Protein AF-A0A7S1VP71-F1 (afdb_monomer_lite)

Foldseek 3Di:
DDDVVLVVVQVCLLVVLVVCVVLDCDPLLVVVLVVLVVVLVVQPQPAAAEAEAARARLVSVVSNLQVDDLSSQLRYAYEYALYLEQDDDDPSRPHVHAAHEYEPLAPSCVRYVLLVVLVVVPQCPDPPDDDPCPSNRHYDYWHADPSPNSQCRDCCHPTNVVVVVVVVVVVVVVPDDPCRVVVVVLVCLLCVVVCCCVPPVDPDPPDPVVVVVNVVCNVVVVVVVVVVVVLVVVVVVVDPVSVVVVVVVVVVSVVVVVVVVVVVVVVVVVVPPPDPPPPPPPPPPPPPPPPPPPDDDDDDDDD

Sequence (303 aa):
MSSEDDKYGYVTDLAQAGTQKLGRTTEEVNALVKHLKEAVASVGKNGRVIHIAHSQGALLTSLAARELTPLEMNQIEVLAFGGAAALRKTVQTPWRRVVNYYSVNDPLLLVVPQAAQALRQGYFVGASGDSGDDFSSEFCFLAPRIGDPIQDHNLLGATYGQALAWEGQRFQSQYQSLVYRVGRTVDLRLTGPLWLNTVTGTLIITSSVQHVIQIVLHYLLAPIVLVLRVLYTLLQEGSRLALKVCGPVILSIAVLLKAVLEDLIRSVNKQEQYQPVHLALDLGEESGKKGKAKLQTQGGGPE

Organism: NCBI:txid210454

InterPro domains:
  IPR029058 Alpha/Beta hydrolase fold [SSF53474] (28-114)

Structure (mmCIF, N/CA/C/O backbone):
data_AF-A0A7S1VP71-F1
#
_entry.id   AF-A0A7S1VP71-F1
#
loop_
_atom_site.group_PDB
_atom_site.id
_atom_site.type_symbol
_atom_site.label_atom_id
_atom_site.label_alt_id
_atom_site.label_comp_id
_atom_site.label_asym_id
_atom_site.label_entity_id
_atom_site.label_seq_id
_atom_site.pdbx_PDB_ins_code
_atom_site.Cartn_x
_atom_site.Cartn_y
_atom_site.Cartn_z
_atom_site.occupancy
_atom_site.B_iso_or_equiv
_atom_site.auth_seq_id
_atom_site.auth_comp_id
_atom_site.auth_asym_id
_atom_site.auth_atom_id
_atom_site.pdbx_PDB_model_num
ATOM 1 N N . MET A 1 1 ? 9.539 -13.539 -19.558 1.00 48.88 1 MET A N 1
ATOM 2 C CA . MET A 1 1 ? 8.830 -13.058 -20.761 1.00 48.88 1 MET A CA 1
ATOM 3 C C . MET A 1 1 ? 7.488 -12.529 -20.293 1.00 48.88 1 MET A C 1
ATOM 5 O O . MET A 1 1 ? 6.756 -13.292 -19.678 1.00 48.88 1 MET A O 1
ATOM 9 N N . SER A 1 2 ? 7.223 -11.234 -20.468 1.00 57.34 2 SER A N 1
ATOM 10 C CA . SER A 1 2 ? 5.891 -10.648 -20.269 1.00 57.34 2 SER A CA 1
ATOM 11 C C . SER A 1 2 ? 4.932 -11.192 -21.330 1.00 57.34 2 SER A C 1
ATOM 13 O O . SER A 1 2 ? 5.342 -11.373 -22.481 1.00 57.34 2 SER A O 1
ATOM 15 N N . SER A 1 3 ? 3.694 -11.508 -20.944 1.00 73.62 3 SER A N 1
ATOM 16 C CA . SER A 1 3 ? 2.665 -11.920 -21.903 1.00 73.62 3 SER A CA 1
ATOM 17 C C . SER A 1 3 ? 2.190 -10.705 -22.713 1.00 73.62 3 SER A C 1
ATOM 19 O O . SER A 1 3 ? 2.393 -9.560 -22.300 1.00 73.62 3 SER A O 1
ATOM 21 N N . GLU A 1 4 ? 1.605 -10.919 -23.893 1.00 68.25 4 GLU A N 1
ATOM 22 C CA . GLU A 1 4 ? 1.034 -9.807 -24.669 1.00 68.25 4 GLU A CA 1
ATOM 23 C C . GLU A 1 4 ? -0.129 -9.136 -23.921 1.00 68.25 4 GLU A C 1
ATOM 25 O O . GLU A 1 4 ? -0.246 -7.912 -23.959 1.00 68.25 4 GLU A O 1
ATOM 30 N N . ASP A 1 5 ? -0.898 -9.903 -23.147 1.00 67.19 5 ASP A N 1
ATOM 31 C CA . ASP A 1 5 ? -2.017 -9.405 -22.339 1.00 67.19 5 ASP A CA 1
ATOM 32 C C . ASP A 1 5 ? -1.566 -8.391 -21.272 1.00 67.19 5 ASP A C 1
ATOM 34 O O . ASP A 1 5 ? -2.206 -7.350 -21.096 1.00 67.19 5 ASP A O 1
ATOM 38 N N . ASP A 1 6 ? -0.413 -8.624 -20.630 1.00 64.12 6 ASP A N 1
ATOM 39 C CA . ASP A 1 6 ? 0.161 -7.696 -19.640 1.00 64.12 6 ASP A CA 1
ATOM 40 C C . ASP A 1 6 ? 0.496 -6.333 -20.267 1.00 64.12 6 ASP A C 1
ATOM 42 O O . ASP A 1 6 ? 0.335 -5.279 -19.646 1.00 64.12 6 ASP A O 1
ATOM 46 N N . LYS A 1 7 ? 0.949 -6.340 -21.527 1.00 67.94 7 LYS A N 1
ATOM 47 C CA . LYS A 1 7 ? 1.282 -5.118 -22.271 1.00 67.94 7 LYS A CA 1
ATOM 48 C C . LYS A 1 7 ? 0.029 -4.341 -22.653 1.00 67.94 7 LYS A C 1
ATOM 50 O O . LYS A 1 7 ? 0.036 -3.114 -22.570 1.00 67.94 7 LYS A O 1
ATOM 55 N N . TYR A 1 8 ? -1.038 -5.033 -23.051 1.00 69.25 8 TYR A N 1
ATOM 56 C CA . TYR A 1 8 ? -2.305 -4.388 -23.390 1.00 69.25 8 TYR A CA 1
ATOM 57 C C . TYR A 1 8 ? -2.958 -3.748 -22.166 1.00 69.25 8 TYR A C 1
ATOM 59 O O . TYR A 1 8 ? -3.319 -2.573 -22.240 1.00 69.25 8 TYR A O 1
ATOM 67 N N . GLY A 1 9 ? -3.035 -4.448 -21.029 1.00 66.69 9 GLY A N 1
ATOM 68 C CA . GLY A 1 9 ? -3.549 -3.868 -19.780 1.00 66.69 9 GLY A CA 1
ATOM 69 C C . GLY A 1 9 ? -2.798 -2.591 -19.396 1.00 66.69 9 GLY A C 1
ATOM 70 O O . GLY A 1 9 ? -3.402 -1.542 -19.191 1.00 66.69 9 GLY A O 1
ATOM 71 N N . TYR A 1 10 ? -1.468 -2.639 -19.461 1.00 65.12 10 TYR A N 1
ATOM 72 C CA . TYR A 1 10 ? -0.600 -1.502 -19.166 1.00 65.12 10 TYR A CA 1
ATOM 73 C C . TYR A 1 10 ? -0.836 -0.273 -20.064 1.00 65.12 10 TYR A C 1
ATOM 75 O O . TYR A 1 10 ? -0.942 0.851 -19.573 1.00 65.12 10 TYR A O 1
ATOM 83 N N . VAL A 1 11 ? -0.925 -0.456 -21.386 1.00 69.12 11 VAL A N 1
ATOM 84 C CA . VAL A 1 11 ? -1.163 0.659 -22.325 1.00 69.12 11 VAL A CA 1
ATOM 85 C C . VAL A 1 11 ? -2.548 1.270 -22.110 1.00 69.12 11 VAL A C 1
ATOM 87 O O . VAL A 1 11 ? -2.713 2.489 -22.213 1.00 69.12 11 VAL A O 1
ATOM 90 N N . THR A 1 12 ? -3.529 0.432 -21.777 1.00 69.44 12 THR A N 1
ATOM 91 C CA . THR A 1 12 ? -4.895 0.872 -21.487 1.00 69.44 12 THR A CA 1
ATOM 92 C C . THR A 1 12 ? -4.926 1.713 -20.211 1.00 69.44 12 THR A C 1
ATOM 94 O O . THR A 1 12 ? -5.466 2.818 -20.239 1.00 69.44 12 THR A O 1
ATOM 97 N N . ASP A 1 13 ? -4.238 1.279 -19.151 1.00 62.41 13 ASP A N 1
ATOM 98 C CA . ASP A 1 13 ? -4.085 2.030 -17.897 1.00 62.41 13 ASP A CA 1
ATOM 99 C C . ASP A 1 13 ? -3.432 3.400 -18.123 1.00 62.41 13 ASP A C 1
ATOM 101 O O . ASP A 1 13 ? -3.876 4.412 -17.581 1.00 62.41 13 ASP A O 1
ATOM 105 N N . LEU A 1 14 ? -2.402 3.458 -18.967 1.00 66.88 14 LEU A N 1
ATOM 106 C CA . LEU A 1 14 ? -1.686 4.684 -19.328 1.00 66.88 14 LEU A CA 1
ATOM 107 C C . LEU A 1 14 ? -2.584 5.686 -20.069 1.00 66.88 14 LEU A C 1
ATOM 109 O O . LEU A 1 14 ? -2.631 6.873 -19.728 1.00 66.88 14 LEU A O 1
ATOM 113 N N . ALA A 1 15 ? -3.317 5.208 -21.077 1.00 67.19 15 ALA A N 1
ATOM 114 C CA . ALA A 1 15 ? -4.244 6.020 -21.862 1.00 67.19 15 ALA A CA 1
ATOM 115 C C . ALA A 1 15 ? -5.448 6.478 -21.019 1.00 67.19 15 ALA A C 1
ATOM 117 O O . ALA A 1 15 ? -5.897 7.630 -21.111 1.00 67.19 15 ALA A O 1
ATOM 118 N N . GLN A 1 16 ? -5.949 5.601 -20.150 1.00 65.19 16 GLN A N 1
ATOM 119 C CA . GLN A 1 16 ? -7.065 5.886 -19.260 1.00 65.19 16 GLN A CA 1
ATOM 120 C C . GLN A 1 16 ? -6.664 6.848 -18.137 1.00 65.19 16 GLN A C 1
ATOM 122 O O . GLN A 1 16 ? -7.414 7.773 -17.829 1.00 65.19 16 GLN A O 1
ATOM 127 N N . ALA A 1 17 ? -5.451 6.730 -17.594 1.00 62.41 17 ALA A N 1
ATOM 128 C CA . ALA A 1 17 ? -4.913 7.687 -16.632 1.00 62.41 17 ALA A CA 1
ATOM 129 C C . ALA A 1 17 ? -4.780 9.097 -17.231 1.00 62.41 17 ALA A C 1
ATOM 131 O O . ALA A 1 17 ? -5.091 10.090 -16.568 1.00 62.41 17 ALA A O 1
ATOM 132 N N . GLY A 1 18 ? -4.385 9.194 -18.505 1.00 63.69 18 GLY A N 1
ATOM 133 C CA . GLY A 1 18 ? -4.340 10.458 -19.241 1.00 63.69 18 GLY A CA 1
ATOM 134 C C . GLY A 1 18 ? -5.718 11.106 -19.419 1.00 63.69 18 GLY A C 1
ATOM 135 O O . GLY A 1 18 ? -5.867 12.310 -19.211 1.00 63.69 18 GLY A O 1
ATOM 136 N N . THR A 1 19 ? -6.740 10.314 -19.754 1.00 62.22 19 THR A N 1
ATOM 137 C CA . THR A 1 19 ? -8.110 10.802 -20.010 1.00 62.22 19 THR A CA 1
ATOM 138 C C . THR A 1 19 ? -8.908 11.079 -18.732 1.00 62.22 19 THR A C 1
ATOM 140 O O . THR A 1 19 ? -9.615 12.086 -18.659 1.00 62.22 19 THR A O 1
ATOM 143 N N . GLN A 1 20 ? -8.756 10.268 -17.681 1.00 62.22 20 GLN A N 1
ATOM 144 C CA . GLN A 1 20 ? -9.413 10.473 -16.380 1.00 62.22 20 GLN A CA 1
ATOM 145 C C . GLN A 1 20 ? -8.846 11.668 -15.598 1.00 62.22 20 GLN A C 1
ATOM 147 O O . GLN A 1 20 ? -9.516 12.212 -14.716 1.00 62.22 20 GLN A O 1
ATOM 152 N N . LYS A 1 21 ? -7.667 12.176 -15.976 1.00 61.94 21 LYS A N 1
ATOM 153 C CA . LYS A 1 21 ? -7.115 13.431 -15.442 1.00 61.94 21 LYS A CA 1
ATOM 154 C C . LYS A 1 21 ? -8.004 14.656 -15.720 1.00 61.94 21 LYS A C 1
ATOM 156 O O . LYS A 1 21 ? -7.839 15.681 -15.063 1.00 61.94 21 LYS A O 1
ATOM 161 N N . LEU A 1 22 ? -8.993 14.540 -16.615 1.00 65.56 22 LEU A N 1
ATOM 162 C CA . LEU A 1 22 ? -10.033 15.551 -16.854 1.00 65.56 22 LEU A CA 1
ATOM 163 C C . LEU A 1 22 ? -11.033 15.707 -15.691 1.00 65.56 22 LEU A C 1
ATOM 165 O O . LEU A 1 22 ? -11.947 16.524 -15.775 1.00 65.56 22 LEU A O 1
ATOM 169 N N . GLY A 1 23 ? -10.865 14.961 -14.594 1.00 63.94 23 GLY A N 1
ATOM 170 C CA . GLY A 1 23 ? -11.544 15.230 -13.326 1.00 63.94 23 GLY A CA 1
ATOM 171 C C . GLY A 1 23 ? -13.034 14.894 -13.313 1.00 63.94 23 GLY A C 1
ATOM 172 O O . GLY A 1 23 ? -13.731 15.327 -12.398 1.00 63.94 23 GLY A O 1
ATOM 173 N N . ARG A 1 24 ? -13.524 14.134 -14.299 1.00 76.38 24 ARG A N 1
ATOM 174 C CA . ARG A 1 24 ? -14.880 13.582 -14.273 1.00 76.38 24 ARG A CA 1
ATOM 175 C C . ARG A 1 24 ? -14.931 12.395 -13.321 1.00 76.38 24 ARG A C 1
ATOM 177 O O . ARG A 1 24 ? -14.196 11.428 -13.495 1.00 76.38 24 ARG A O 1
ATOM 184 N N . THR A 1 25 ? -15.822 12.476 -12.343 1.00 78.50 25 THR A N 1
ATOM 185 C CA . THR A 1 25 ? -16.169 11.355 -11.471 1.00 78.50 25 THR A CA 1
ATOM 186 C C . THR A 1 25 ? -16.833 10.268 -12.312 1.00 78.50 25 THR A C 1
ATOM 188 O O . THR A 1 25 ? -17.878 10.506 -12.917 1.00 78.50 25 THR A O 1
ATOM 191 N N . THR A 1 26 ? -16.200 9.100 -12.396 1.00 88.38 26 THR A N 1
ATOM 192 C CA . THR A 1 26 ? -16.737 7.931 -13.100 1.00 88.38 26 THR A CA 1
ATOM 193 C C . THR A 1 26 ? -17.511 7.027 -12.136 1.00 88.38 26 THR A C 1
ATOM 195 O O . THR A 1 26 ? -17.476 7.224 -10.917 1.00 88.38 26 THR A O 1
ATOM 198 N N . GLU A 1 27 ? -18.222 6.028 -12.660 1.00 91.88 27 GLU A N 1
ATOM 199 C CA . GLU A 1 27 ? -18.939 5.053 -11.828 1.00 91.88 27 GLU A CA 1
ATOM 200 C C . GLU A 1 27 ? -17.989 4.267 -10.913 1.00 91.88 27 GLU A C 1
ATOM 202 O O . GLU A 1 27 ? -18.329 4.006 -9.760 1.00 91.88 27 GLU A O 1
ATOM 207 N N . GLU A 1 28 ? -16.766 3.982 -11.366 1.00 92.38 28 GLU A N 1
ATOM 208 C CA . GLU A 1 28 ? -15.730 3.311 -10.575 1.00 92.38 28 GLU A CA 1
ATOM 209 C C . GLU A 1 28 ? -15.272 4.171 -9.393 1.00 92.38 28 GLU A C 1
ATOM 211 O O . GLU A 1 28 ? -15.079 3.654 -8.292 1.00 92.38 28 GLU A O 1
ATOM 216 N N . VAL A 1 29 ? -15.149 5.493 -9.584 1.00 93.81 29 VAL A N 1
ATOM 217 C CA . VAL A 1 29 ? -14.840 6.421 -8.484 1.00 93.81 29 VAL A CA 1
ATOM 218 C C . VAL A 1 29 ? -15.981 6.424 -7.469 1.00 93.81 29 VAL A C 1
ATOM 220 O O . VAL A 1 29 ? -15.727 6.305 -6.273 1.00 93.81 29 VAL A O 1
ATOM 223 N N . ASN A 1 30 ? -17.237 6.489 -7.921 1.00 95.56 30 ASN A N 1
ATOM 224 C CA . ASN A 1 30 ? -18.400 6.452 -7.028 1.00 95.56 30 ASN A CA 1
ATOM 225 C C . ASN A 1 30 ? -18.488 5.133 -6.246 1.00 95.56 30 ASN A C 1
ATOM 227 O O . ASN A 1 30 ? -18.757 5.142 -5.042 1.00 95.56 30 ASN A O 1
ATOM 231 N N . ALA A 1 31 ? -18.225 4.005 -6.907 1.00 97.00 31 ALA A N 1
ATOM 232 C CA . ALA A 1 31 ? -18.172 2.694 -6.272 1.00 97.00 31 ALA A CA 1
ATOM 233 C C . ALA A 1 31 ? -17.060 2.627 -5.214 1.00 97.00 31 ALA A C 1
ATOM 235 O O . ALA A 1 31 ? -17.306 2.162 -4.100 1.00 97.00 31 ALA A O 1
ATOM 236 N N . LEU A 1 32 ? -15.869 3.156 -5.518 1.00 97.44 32 LEU A N 1
ATOM 237 C CA . LEU A 1 32 ? -14.756 3.223 -4.571 1.00 97.44 32 LEU A CA 1
ATOM 238 C C . LEU A 1 32 ? -15.077 4.121 -3.369 1.00 97.44 32 LEU A C 1
ATOM 240 O O . LEU A 1 32 ? -14.821 3.727 -2.233 1.00 97.44 32 LEU A O 1
ATOM 244 N N . VAL A 1 33 ? -15.672 5.297 -3.588 1.00 98.06 33 VAL A N 1
ATOM 245 C CA . VAL A 1 33 ? -16.102 6.199 -2.505 1.00 98.06 33 VAL A CA 1
ATOM 246 C C . VAL A 1 33 ? -17.088 5.487 -1.587 1.00 98.06 33 VAL A C 1
ATOM 248 O O . VAL A 1 33 ? -16.905 5.495 -0.370 1.00 98.06 33 VAL A O 1
ATOM 251 N N . LYS A 1 34 ? -18.108 4.834 -2.154 1.00 98.38 34 LYS A N 1
ATOM 252 C CA . LYS A 1 34 ? -19.084 4.058 -1.383 1.00 98.38 34 LYS A CA 1
ATOM 253 C C . LYS A 1 34 ? -18.395 2.964 -0.564 1.00 98.38 34 LYS A C 1
ATOM 255 O O . LYS A 1 34 ? -18.620 2.885 0.641 1.00 98.38 34 LYS A O 1
ATOM 260 N N . HIS A 1 35 ? -17.517 2.186 -1.193 1.00 98.25 35 HIS A N 1
ATOM 261 C CA . HIS A 1 35 ? -16.783 1.109 -0.534 1.00 98.25 35 HIS A CA 1
ATOM 262 C C . HIS A 1 35 ? -15.914 1.612 0.631 1.00 98.25 35 HIS A C 1
ATOM 264 O O . HIS A 1 35 ? -15.952 1.043 1.720 1.00 98.25 35 HIS A O 1
ATOM 270 N N . LEU A 1 36 ? -15.173 2.709 0.442 1.00 98.44 36 LEU A N 1
ATOM 271 C CA . LEU A 1 36 ? -14.334 3.293 1.493 1.00 98.44 36 LEU A CA 1
ATOM 272 C C . LEU A 1 36 ? -15.168 3.830 2.662 1.00 98.44 36 LEU A C 1
ATOM 274 O O . LEU A 1 36 ? -14.793 3.622 3.815 1.00 98.44 36 LEU A O 1
ATOM 278 N N . LYS A 1 37 ? -16.316 4.465 2.392 1.00 98.44 37 LYS A N 1
ATOM 279 C CA . LYS A 1 37 ? -17.237 4.936 3.441 1.00 98.44 37 LYS A CA 1
ATOM 280 C C . LYS A 1 37 ? -17.821 3.780 4.250 1.00 98.44 37 LYS A C 1
ATOM 282 O O . LYS A 1 37 ? -17.833 3.838 5.478 1.00 98.44 37 LYS A O 1
ATOM 287 N N . GLU A 1 38 ? -18.249 2.710 3.582 1.00 98.44 38 GLU A N 1
ATOM 288 C CA . GLU A 1 38 ? -18.726 1.488 4.240 1.00 98.44 38 GLU A CA 1
ATOM 289 C C . GLU A 1 38 ? -17.620 0.837 5.087 1.00 98.44 38 GLU A C 1
ATOM 291 O O . GLU A 1 38 ? -17.858 0.473 6.241 1.00 98.44 38 GLU A O 1
ATOM 296 N N . ALA A 1 39 ? -16.389 0.763 4.570 1.00 98.31 39 ALA A N 1
ATOM 297 C CA . ALA A 1 39 ? -15.240 0.242 5.306 1.00 98.31 39 ALA A CA 1
ATOM 298 C C . ALA A 1 39 ? -14.932 1.082 6.559 1.00 98.31 39 ALA A C 1
ATOM 300 O O . ALA A 1 39 ? -14.781 0.522 7.647 1.00 98.31 39 ALA A O 1
ATOM 301 N N . VAL A 1 40 ? -14.907 2.415 6.445 1.00 98.19 40 VAL A N 1
ATOM 302 C CA . VAL A 1 40 ? -14.704 3.329 7.584 1.00 98.19 40 VAL A CA 1
ATOM 303 C C . VAL A 1 40 ? -15.813 3.168 8.625 1.00 98.19 40 VAL A C 1
ATOM 305 O O . VAL A 1 40 ? -15.526 3.072 9.820 1.00 98.19 40 VAL A O 1
ATOM 308 N N . ALA A 1 41 ? -17.071 3.063 8.192 1.00 97.94 41 ALA A N 1
ATOM 309 C CA . ALA A 1 41 ? -18.191 2.814 9.093 1.00 97.94 41 ALA A CA 1
ATOM 310 C C . ALA A 1 41 ? -18.045 1.472 9.833 1.00 97.94 41 ALA A C 1
ATOM 312 O O . ALA A 1 41 ? -18.319 1.400 11.031 1.00 97.94 41 ALA A O 1
ATOM 313 N N . SER A 1 42 ? -17.564 0.429 9.148 1.00 97.88 42 SER A N 1
ATOM 314 C CA . SER A 1 42 ? -17.434 -0.920 9.714 1.00 97.88 42 SER A CA 1
ATOM 315 C C . SER A 1 42 ? -16.386 -1.028 10.829 1.00 97.88 42 SER A C 1
ATOM 317 O O . SER A 1 42 ? -16.585 -1.762 11.795 1.00 97.88 42 SER A O 1
ATOM 319 N N . VAL A 1 43 ? -15.285 -0.273 10.736 1.00 95.19 43 VAL A N 1
ATOM 320 C CA . VAL A 1 43 ? -14.198 -0.307 11.729 1.00 95.19 43 VAL A CA 1
ATOM 321 C C . VAL A 1 43 ? -14.464 0.590 12.951 1.00 95.19 43 VAL A C 1
ATOM 323 O O . VAL A 1 43 ? -13.767 0.482 13.962 1.00 95.19 43 VAL A O 1
ATOM 326 N N . GLY A 1 44 ? -15.478 1.461 12.893 1.00 93.44 44 GLY A N 1
ATOM 327 C CA . GLY A 1 44 ? -15.860 2.375 13.974 1.00 93.44 44 GLY A CA 1
ATOM 328 C C . GLY A 1 44 ? -14.887 3.545 14.191 1.00 93.44 44 GLY A C 1
ATOM 329 O O . GLY A 1 44 ? -13.893 3.694 13.489 1.00 93.44 44 GLY A O 1
ATOM 330 N N . LYS A 1 45 ? -15.151 4.392 15.200 1.00 92.06 45 LYS A N 1
ATOM 331 C CA . LYS A 1 45 ? -14.462 5.694 15.406 1.00 92.06 45 LYS A CA 1
ATOM 332 C C . LYS A 1 45 ? -12.944 5.612 15.615 1.00 92.06 45 LYS A C 1
ATOM 334 O O . LYS A 1 45 ? -12.227 6.540 15.266 1.00 92.06 45 LYS A O 1
ATOM 339 N N . ASN A 1 46 ? -12.473 4.525 16.221 1.00 89.88 46 ASN A N 1
ATOM 340 C CA . AS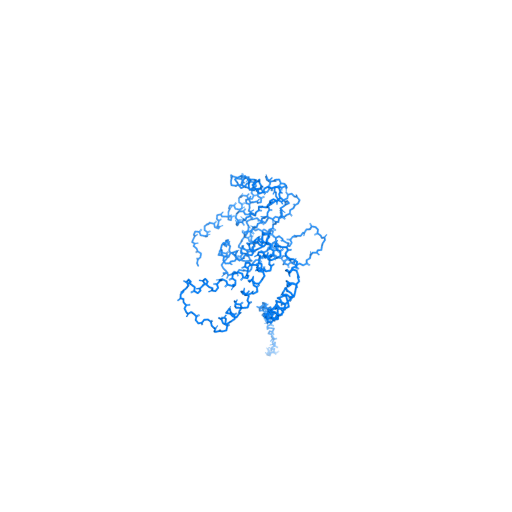N A 1 46 ? -11.050 4.309 16.514 1.00 89.88 46 ASN A CA 1
ATOM 341 C C . ASN A 1 46 ? -10.403 3.309 15.546 1.00 89.88 46 ASN A C 1
ATOM 343 O O . ASN A 1 46 ? -9.218 2.992 15.675 1.00 89.88 46 ASN A O 1
ATOM 347 N N . GLY A 1 47 ? -11.196 2.778 14.615 1.00 92.19 47 GLY A N 1
ATOM 348 C CA . GLY A 1 47 ? -10.749 1.826 13.622 1.00 92.19 47 GLY A CA 1
ATOM 349 C C . GLY A 1 47 ? -9.913 2.481 12.533 1.00 92.19 47 GLY A C 1
ATOM 350 O O . GLY A 1 47 ? -9.920 3.703 12.357 1.00 92.19 47 GLY A O 1
ATOM 351 N N . ARG A 1 48 ? -9.185 1.641 11.801 1.00 93.75 48 ARG A N 1
ATOM 352 C CA . ARG A 1 48 ? -8.367 2.050 10.660 1.00 93.75 48 ARG A CA 1
ATOM 353 C C . ARG A 1 48 ? -8.680 1.173 9.464 1.00 93.75 48 ARG A C 1
ATOM 355 O O . ARG A 1 48 ? -8.854 -0.034 9.620 1.00 93.75 48 ARG A O 1
ATOM 362 N N . VAL A 1 49 ? -8.701 1.787 8.291 1.00 96.69 49 VAL A N 1
ATOM 363 C CA . VAL A 1 49 ? -8.832 1.108 7.003 1.00 96.69 49 VAL A CA 1
ATOM 364 C C . VAL A 1 49 ? -7.484 1.182 6.301 1.00 96.69 49 VAL A C 1
ATOM 366 O O . VAL A 1 49 ? -6.901 2.260 6.207 1.00 96.69 49 VAL A O 1
ATOM 369 N N . ILE A 1 50 ? -6.981 0.048 5.816 1.00 96.25 50 ILE A N 1
ATOM 370 C CA . ILE A 1 50 ? -5.825 0.029 4.917 1.00 96.25 50 ILE A CA 1
ATOM 371 C C . ILE A 1 50 ? -6.343 -0.114 3.501 1.00 96.25 50 ILE A C 1
ATOM 373 O O . ILE A 1 50 ? -6.930 -1.136 3.152 1.00 96.25 50 ILE A O 1
ATOM 377 N N . HIS A 1 51 ? -6.103 0.913 2.699 1.00 97.75 51 HIS A N 1
ATOM 378 C CA . HIS A 1 51 ? -6.443 0.934 1.290 1.00 97.75 51 HIS A CA 1
ATOM 379 C C . HIS A 1 51 ? -5.181 0.714 0.461 1.00 97.75 51 HIS A C 1
ATOM 381 O O . HIS A 1 51 ? -4.258 1.531 0.488 1.00 97.75 51 HIS A O 1
ATOM 387 N N . ILE A 1 52 ? -5.126 -0.408 -0.250 1.00 97.75 52 ILE A N 1
ATOM 388 C CA . ILE A 1 52 ? -4.020 -0.735 -1.149 1.00 97.75 52 ILE A CA 1
ATOM 389 C C . ILE A 1 52 ? -4.460 -0.378 -2.561 1.00 97.75 52 ILE A C 1
ATOM 391 O O . ILE A 1 52 ? -5.461 -0.889 -3.058 1.00 97.75 52 ILE A O 1
ATOM 395 N N . ALA A 1 53 ? -3.698 0.497 -3.203 1.00 97.69 53 ALA A N 1
ATOM 396 C CA . ALA A 1 53 ? -3.951 0.959 -4.554 1.00 97.69 53 ALA A CA 1
ATOM 397 C C . ALA A 1 53 ? -2.757 0.610 -5.446 1.00 97.69 53 ALA A C 1
ATOM 399 O O . ALA A 1 53 ? -1.608 0.762 -5.041 1.00 97.69 53 ALA A O 1
ATOM 400 N N . HIS A 1 54 ? -3.013 0.164 -6.671 1.00 96.94 54 HIS A N 1
ATOM 401 C CA . HIS A 1 54 ? -1.973 -0.168 -7.647 1.00 96.94 54 HIS A CA 1
ATOM 402 C C . HIS A 1 54 ? -2.325 0.413 -9.013 1.00 96.94 54 HIS A C 1
ATOM 404 O O . HIS A 1 54 ? -3.512 0.482 -9.339 1.00 96.94 54 HIS A O 1
ATOM 410 N N . SER A 1 55 ? -1.325 0.865 -9.777 1.00 94.50 55 SER A N 1
ATOM 411 C CA . SER A 1 55 ? -1.522 1.451 -11.112 1.00 94.50 55 SER A CA 1
ATOM 412 C C . SER A 1 55 ? -2.625 2.529 -11.094 1.00 94.50 55 SER A C 1
ATOM 414 O O . SER A 1 55 ? -2.591 3.474 -10.288 1.00 94.50 55 SER A O 1
ATOM 416 N N . GLN A 1 56 ? -3.653 2.373 -11.929 1.00 92.81 56 GLN A N 1
ATOM 417 C CA . GLN A 1 56 ? -4.829 3.235 -12.028 1.00 92.81 56 GLN A CA 1
ATOM 418 C C . GLN A 1 56 ? -5.601 3.380 -10.706 1.00 92.81 56 GLN A C 1
ATOM 420 O O . GLN A 1 56 ? -6.189 4.433 -10.447 1.00 92.81 56 GLN A O 1
ATOM 425 N N . GLY A 1 57 ? -5.563 2.383 -9.820 1.00 95.12 57 GLY A N 1
ATOM 426 C CA . GLY A 1 57 ? -6.220 2.444 -8.515 1.00 95.12 57 GLY A CA 1
ATOM 427 C C . GLY A 1 57 ? -5.781 3.655 -7.686 1.00 95.12 57 GLY A C 1
ATOM 428 O O . GLY A 1 57 ? -6.593 4.234 -6.963 1.00 95.12 57 GLY A O 1
ATOM 429 N N . ALA A 1 58 ? -4.530 4.111 -7.829 1.00 95.94 58 ALA A N 1
ATOM 430 C CA . ALA A 1 58 ? -4.048 5.318 -7.152 1.00 95.94 58 ALA A CA 1
ATOM 431 C C . ALA A 1 58 ? -4.706 6.596 -7.703 1.00 95.94 58 ALA A C 1
ATOM 433 O O . ALA A 1 58 ? -5.060 7.493 -6.936 1.00 95.94 58 ALA A O 1
ATOM 434 N N . LEU A 1 59 ? -4.946 6.659 -9.018 1.00 93.50 59 LEU A N 1
ATOM 435 C CA . LEU A 1 59 ? -5.678 7.760 -9.643 1.00 93.50 59 LEU A CA 1
ATOM 436 C C . LEU A 1 59 ? -7.137 7.783 -9.179 1.00 93.50 59 LEU A C 1
ATOM 438 O O . LEU A 1 59 ? -7.605 8.829 -8.728 1.00 93.50 59 LEU A O 1
ATOM 442 N N . LEU A 1 60 ? -7.827 6.639 -9.205 1.00 95.06 60 LEU A N 1
ATOM 443 C CA . LEU A 1 60 ? -9.202 6.533 -8.698 1.00 95.06 60 LEU A CA 1
ATOM 444 C C . LEU A 1 60 ? -9.290 6.962 -7.231 1.00 95.06 60 LEU A C 1
ATOM 446 O O . LEU A 1 60 ? -10.200 7.695 -6.855 1.00 95.06 60 LEU A O 1
ATOM 450 N N . THR A 1 61 ? -8.298 6.585 -6.421 1.00 97.12 61 THR A N 1
ATOM 451 C CA . THR A 1 61 ? -8.203 7.000 -5.015 1.00 97.12 61 THR A CA 1
ATOM 452 C C . THR A 1 61 ? -8.039 8.514 -4.879 1.00 97.12 61 THR A C 1
ATOM 454 O O . THR A 1 61 ? -8.693 9.134 -4.043 1.00 97.12 61 THR A O 1
ATOM 457 N N . SER A 1 62 ? -7.212 9.138 -5.724 1.00 95.31 62 SER A N 1
ATOM 458 C CA . SER A 1 62 ? -7.020 10.596 -5.715 1.00 95.31 62 SER A CA 1
ATOM 459 C C . SER A 1 62 ? -8.293 11.366 -6.090 1.00 95.31 62 SER A C 1
ATOM 461 O O . SER A 1 62 ? -8.539 12.451 -5.564 1.00 95.31 62 SER A O 1
ATOM 463 N N . LEU A 1 63 ? -9.126 10.796 -6.969 1.00 94.81 63 LEU A N 1
ATOM 464 C CA . LEU A 1 63 ? -10.426 11.356 -7.339 1.00 94.81 63 LEU A CA 1
ATOM 465 C C . LEU A 1 63 ? -11.455 11.129 -6.225 1.00 94.81 63 LEU A C 1
ATOM 467 O O . LEU A 1 63 ? -12.150 12.068 -5.845 1.00 94.81 63 LEU A O 1
ATOM 471 N N . ALA A 1 64 ? -11.490 9.925 -5.648 1.00 96.44 64 ALA A N 1
ATOM 472 C CA . ALA A 1 64 ? -12.360 9.572 -4.528 1.00 96.44 64 ALA A CA 1
ATOM 473 C C . ALA A 1 64 ? -12.117 10.458 -3.295 1.00 96.44 64 ALA A C 1
ATOM 475 O O . ALA A 1 64 ? -13.061 10.790 -2.583 1.00 96.44 64 ALA A O 1
ATOM 476 N N . ALA A 1 65 ? -10.876 10.906 -3.078 1.00 96.75 65 ALA A N 1
ATOM 477 C CA . ALA A 1 65 ? -10.505 11.8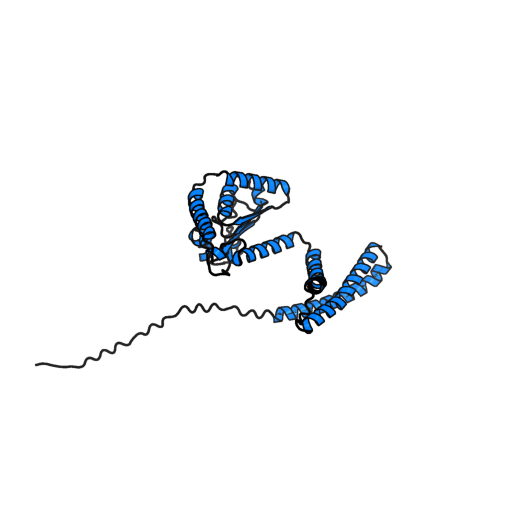25 -2.001 1.00 96.75 65 ALA A CA 1
ATOM 478 C C . ALA A 1 65 ? -11.355 13.109 -1.960 1.00 96.75 65 ALA A C 1
ATOM 480 O O . ALA A 1 65 ? -11.551 13.674 -0.890 1.00 96.75 65 ALA A O 1
ATOM 481 N N . ARG A 1 66 ? -11.871 13.566 -3.111 1.00 95.38 66 ARG A N 1
ATOM 482 C CA . ARG A 1 66 ? -12.708 14.776 -3.218 1.00 95.38 66 ARG A CA 1
ATOM 483 C C . ARG A 1 66 ? -14.101 14.600 -2.613 1.00 95.38 66 ARG A C 1
ATOM 485 O O . ARG A 1 66 ? -14.718 15.584 -2.229 1.00 95.38 66 ARG A O 1
ATOM 492 N N . GLU A 1 67 ? -14.567 13.357 -2.525 1.00 96.56 67 GLU A N 1
ATOM 493 C CA . GLU A 1 67 ? -15.907 12.982 -2.055 1.00 96.56 67 GLU A CA 1
ATOM 494 C C . GLU A 1 67 ? -15.889 12.362 -0.644 1.00 96.56 67 GLU A C 1
ATOM 496 O O . GLU A 1 67 ? -16.938 12.021 -0.078 1.00 96.56 67 GLU A O 1
ATOM 501 N N . LEU A 1 68 ? -14.693 12.184 -0.077 1.00 97.69 68 LEU A N 1
ATOM 502 C CA . LEU A 1 68 ? -14.480 11.759 1.301 1.00 97.69 68 LEU A CA 1
ATOM 503 C C . LEU A 1 68 ? -14.356 12.981 2.208 1.00 97.69 68 LEU A C 1
ATOM 505 O O . LEU A 1 68 ? -13.817 14.023 1.841 1.00 97.69 68 LEU A O 1
ATOM 509 N N . THR A 1 69 ? -14.836 12.849 3.435 1.00 97.88 69 THR A N 1
ATOM 510 C CA . THR A 1 69 ? -14.655 13.867 4.465 1.00 97.88 69 THR A CA 1
ATOM 511 C C . THR A 1 69 ? -13.246 13.785 5.067 1.00 97.88 69 THR A C 1
ATOM 513 O O . THR A 1 69 ? -12.648 12.705 5.121 1.00 97.88 69 THR A O 1
ATOM 516 N N . PRO A 1 70 ? -12.714 14.894 5.613 1.00 97.56 70 PRO A N 1
ATOM 517 C CA . PRO A 1 70 ? -11.464 14.885 6.376 1.00 97.56 70 PRO A CA 1
ATOM 518 C C . PRO A 1 70 ? -11.428 13.844 7.505 1.00 97.56 70 PRO A C 1
ATOM 520 O O . PRO A 1 70 ? -10.389 13.240 7.760 1.00 97.56 70 PRO A O 1
ATOM 523 N N . LEU A 1 71 ? -12.567 13.615 8.169 1.00 96.62 71 LEU A N 1
ATOM 524 C CA . LEU A 1 71 ? -12.680 12.626 9.241 1.00 96.62 71 LEU A CA 1
ATOM 525 C C . LEU A 1 71 ? -12.541 11.195 8.712 1.00 96.62 71 LEU A C 1
ATOM 527 O O . LEU A 1 71 ? -11.789 10.418 9.293 1.00 96.62 71 LEU A O 1
ATOM 531 N N . GLU A 1 72 ? -13.201 10.872 7.596 1.00 98.06 72 GLU A N 1
ATOM 532 C CA . GLU A 1 72 ? -13.070 9.567 6.936 1.00 98.06 72 GLU A CA 1
ATOM 533 C C . GLU A 1 72 ? -11.627 9.337 6.459 1.00 98.06 72 GLU A C 1
ATOM 535 O O . GLU A 1 72 ? -11.039 8.297 6.751 1.00 98.06 72 GLU A O 1
ATOM 540 N N . MET A 1 73 ? -11.009 10.328 5.804 1.00 98.19 73 MET A N 1
ATOM 541 C CA . MET A 1 73 ? -9.618 10.232 5.334 1.00 98.19 73 MET A CA 1
ATOM 542 C C . MET A 1 73 ? -8.619 10.013 6.475 1.00 98.19 73 MET A C 1
ATOM 544 O O . MET A 1 73 ? -7.687 9.218 6.340 1.00 98.19 73 MET A O 1
ATOM 548 N N . ASN A 1 74 ? -8.832 10.638 7.634 1.00 96.94 74 ASN A N 1
ATOM 549 C CA . ASN A 1 74 ? -7.963 10.472 8.801 1.00 96.94 74 ASN A CA 1
ATOM 550 C C . ASN A 1 74 ? -8.065 9.076 9.455 1.00 96.94 74 ASN A C 1
ATOM 552 O O . ASN A 1 74 ? -7.291 8.765 10.363 1.00 96.94 74 ASN A O 1
ATOM 556 N N . GLN A 1 75 ? -8.976 8.212 8.995 1.00 97.06 75 GLN A N 1
ATOM 557 C CA . GLN A 1 75 ? -9.039 6.794 9.370 1.00 97.06 75 GLN A CA 1
ATOM 558 C C . GLN A 1 75 ? -8.433 5.856 8.316 1.00 97.06 75 GLN A C 1
ATOM 560 O O . GLN A 1 75 ? -8.265 4.666 8.589 1.00 97.06 75 GLN A O 1
ATOM 565 N N . ILE A 1 76 ? -8.084 6.371 7.136 1.00 98.00 76 ILE A N 1
ATOM 566 C CA . ILE A 1 76 ? -7.599 5.575 6.009 1.00 98.00 76 ILE A CA 1
ATOM 567 C C . ILE A 1 76 ? -6.077 5.739 5.880 1.00 98.00 76 ILE A C 1
ATOM 569 O O . ILE A 1 76 ? -5.557 6.848 5.733 1.00 98.00 76 ILE A O 1
ATOM 573 N N . GLU A 1 77 ? -5.354 4.621 5.941 1.00 96.81 77 GLU A N 1
ATOM 574 C CA . GLU A 1 77 ? -3.956 4.522 5.519 1.00 96.81 77 GLU A CA 1
ATOM 575 C C . GLU A 1 77 ? -3.921 4.061 4.057 1.00 96.81 77 GLU A C 1
ATOM 577 O O . GLU A 1 77 ? -4.461 3.000 3.743 1.00 96.81 77 GLU A O 1
ATOM 582 N N . VAL A 1 78 ? -3.289 4.830 3.168 1.00 97.75 78 VAL A N 1
ATOM 583 C CA . VAL A 1 78 ? -3.194 4.484 1.745 1.00 97.75 78 VAL A CA 1
ATOM 584 C C . VAL A 1 78 ? -1.783 4.043 1.380 1.00 97.75 78 VAL A C 1
ATOM 586 O O . VAL A 1 78 ? -0.808 4.754 1.631 1.00 97.75 78 VAL A O 1
ATOM 589 N N . LEU A 1 79 ? -1.690 2.873 0.754 1.00 97.62 79 LEU A N 1
ATOM 590 C CA . LEU A 1 79 ? -0.462 2.304 0.210 1.00 97.62 79 LEU A CA 1
ATOM 591 C C . LEU A 1 79 ? -0.617 2.219 -1.309 1.00 97.62 79 LEU A C 1
ATOM 593 O O . LEU A 1 79 ? -1.316 1.340 -1.811 1.00 97.62 79 LEU A O 1
ATOM 597 N N . ALA A 1 80 ? -0.013 3.157 -2.031 1.00 97.69 80 ALA A N 1
ATOM 598 C CA . ALA A 1 80 ? -0.036 3.186 -3.488 1.00 97.69 80 ALA A CA 1
ATOM 599 C C . ALA A 1 80 ? 1.221 2.509 -4.046 1.00 97.69 80 ALA A C 1
ATOM 601 O O . ALA A 1 80 ? 2.321 2.859 -3.638 1.00 97.69 80 ALA A O 1
ATOM 602 N N . PHE A 1 81 ? 1.077 1.576 -4.980 1.00 97.69 81 PHE A N 1
ATOM 603 C CA . PHE A 1 81 ? 2.175 0.867 -5.642 1.00 97.69 81 PHE A CA 1
ATOM 604 C C . PHE A 1 81 ? 2.147 1.170 -7.133 1.00 97.69 81 PHE A C 1
ATOM 606 O O . PHE A 1 81 ? 1.131 0.915 -7.776 1.00 97.69 81 PHE A O 1
ATOM 613 N N . GLY A 1 82 ? 3.225 1.737 -7.676 1.00 95.81 82 GLY A N 1
ATOM 614 C CA . GLY A 1 82 ? 3.275 2.182 -9.066 1.00 95.81 82 GLY A CA 1
ATOM 615 C C . GLY A 1 82 ? 2.039 3.007 -9.401 1.00 95.81 82 GLY A C 1
ATOM 616 O O . GLY A 1 82 ? 1.265 2.631 -10.264 1.00 95.81 82 GLY A O 1
ATOM 617 N N . GLY A 1 83 ? 1.731 4.037 -8.616 1.00 95.25 83 GLY A N 1
ATOM 618 C CA . GLY A 1 83 ? 0.468 4.752 -8.775 1.00 95.25 83 GLY A CA 1
ATOM 619 C C . GLY A 1 83 ? 0.438 5.587 -10.056 1.00 95.25 83 GLY A C 1
ATOM 620 O O . GLY A 1 83 ? 1.407 6.262 -10.375 1.00 95.25 83 GLY A O 1
ATOM 621 N N . ALA A 1 84 ? -0.695 5.633 -10.759 1.00 93.44 84 ALA A N 1
ATOM 622 C CA . ALA A 1 84 ? -0.905 6.575 -11.870 1.00 93.44 84 ALA A CA 1
ATOM 623 C C . ALA A 1 84 ? -1.127 8.034 -11.401 1.00 93.44 84 ALA A C 1
ATOM 625 O O . ALA A 1 84 ? -1.233 8.961 -12.205 1.00 93.44 84 ALA A O 1
ATOM 626 N N . ALA A 1 85 ? -1.198 8.247 -10.087 1.00 93.25 85 ALA A N 1
ATOM 627 C CA . ALA A 1 85 ? -1.201 9.545 -9.429 1.00 93.25 85 ALA A CA 1
ATOM 628 C C . ALA A 1 85 ? -0.406 9.438 -8.124 1.00 93.25 85 ALA A C 1
ATOM 630 O O . ALA A 1 85 ? -0.467 8.408 -7.449 1.00 93.25 85 ALA A O 1
ATOM 631 N N . ALA A 1 86 ? 0.305 10.501 -7.745 1.00 93.25 86 ALA A N 1
ATOM 632 C CA . ALA A 1 86 ? 0.901 10.568 -6.419 1.00 93.25 86 ALA A CA 1
ATOM 633 C C . ALA A 1 86 ? -0.143 11.066 -5.418 1.00 93.25 86 ALA A C 1
ATOM 635 O O . ALA A 1 86 ? -0.679 12.170 -5.543 1.00 93.25 86 ALA A O 1
ATOM 636 N N . LEU A 1 87 ? -0.429 10.242 -4.418 1.00 94.56 87 LEU A N 1
ATOM 637 C CA . LEU A 1 87 ? -1.262 10.627 -3.292 1.00 94.56 87 LEU A CA 1
ATOM 638 C C . LEU A 1 87 ? -0.414 11.422 -2.308 1.00 94.56 87 LEU A C 1
ATOM 640 O O . LEU A 1 87 ? 0.764 11.129 -2.114 1.00 94.56 87 LEU A O 1
ATOM 644 N N . ARG A 1 88 ? -1.012 12.441 -1.701 1.00 92.75 88 ARG A N 1
ATOM 645 C CA . ARG A 1 88 ? -0.327 13.376 -0.810 1.00 92.75 88 ARG A CA 1
ATOM 646 C C . ARG A 1 88 ? -1.164 13.578 0.434 1.00 92.75 88 ARG A C 1
ATOM 648 O O . ARG A 1 88 ? -2.390 13.570 0.339 1.00 92.75 88 ARG A O 1
ATOM 655 N N . LYS A 1 89 ? -0.525 13.784 1.579 1.00 92.12 89 LYS A N 1
ATOM 656 C CA . LYS A 1 89 ? -1.190 14.262 2.783 1.00 92.12 89 LYS A CA 1
ATOM 657 C C . LYS A 1 89 ? -1.182 15.782 2.762 1.00 92.12 89 LYS A C 1
ATOM 659 O O . LYS A 1 89 ? -0.137 16.421 2.783 1.00 92.12 89 LYS A O 1
ATOM 664 N N . THR A 1 90 ? -2.367 16.371 2.715 1.00 92.38 90 THR A N 1
ATOM 665 C CA . THR A 1 90 ? -2.544 17.827 2.775 1.00 92.38 90 THR A CA 1
ATOM 666 C C . THR A 1 90 ? -3.635 18.178 3.775 1.00 92.38 90 THR A C 1
ATOM 668 O O . THR A 1 90 ? -4.318 17.299 4.298 1.00 92.38 90 THR A O 1
ATOM 671 N N . VAL A 1 91 ? -3.852 19.471 4.020 1.00 91.44 91 VAL A N 1
ATOM 672 C CA . VAL A 1 91 ? -4.989 19.935 4.833 1.00 91.44 91 VAL A CA 1
ATOM 673 C C . VAL A 1 91 ? -6.324 19.476 4.230 1.00 91.44 91 VAL A C 1
ATOM 675 O O . VAL A 1 91 ? -7.240 19.111 4.961 1.00 91.44 91 VAL A O 1
ATOM 678 N N . GLN A 1 92 ? -6.429 19.451 2.898 1.00 93.38 92 GLN A N 1
ATOM 679 C CA . GLN A 1 92 ? -7.625 19.011 2.175 1.00 93.38 92 GLN A CA 1
ATOM 680 C C . GLN A 1 92 ? -7.742 17.488 2.103 1.00 93.38 92 GLN A C 1
ATOM 682 O O . GLN A 1 92 ? -8.849 16.972 2.017 1.00 93.38 92 GLN A O 1
ATOM 687 N N . THR A 1 93 ? -6.617 16.774 2.151 1.00 95.31 93 THR A N 1
ATOM 688 C CA . THR A 1 93 ? -6.563 15.308 2.099 1.00 95.31 93 THR A CA 1
ATOM 689 C C . THR A 1 93 ? -5.786 14.760 3.298 1.00 95.31 93 THR A C 1
ATOM 691 O O . THR A 1 93 ? -4.661 14.272 3.153 1.00 95.31 93 THR A O 1
ATOM 694 N N . PRO A 1 94 ? -6.336 14.878 4.523 1.00 95.81 94 PRO A N 1
ATOM 695 C CA . PRO A 1 94 ? -5.620 14.552 5.749 1.00 95.81 94 PRO A CA 1
ATOM 696 C C . PRO A 1 94 ? -5.640 13.043 6.010 1.00 95.81 94 PRO A C 1
ATOM 698 O O . PRO A 1 94 ? -6.139 12.578 7.034 1.00 95.81 94 PRO A O 1
ATOM 701 N N . TRP A 1 95 ? -5.093 12.267 5.074 1.00 95.69 95 TRP A N 1
ATOM 702 C CA . TRP A 1 95 ? -4.938 10.825 5.215 1.00 95.69 95 TRP A CA 1
ATOM 703 C C . TRP A 1 95 ? -4.232 10.478 6.521 1.00 95.69 95 TRP A C 1
ATOM 705 O O . TRP A 1 95 ? -3.279 11.156 6.934 1.00 95.69 95 TRP A O 1
ATOM 715 N N . ARG A 1 96 ? -4.641 9.372 7.153 1.00 94.31 96 ARG A N 1
ATOM 716 C CA . ARG A 1 96 ? -3.967 8.881 8.362 1.00 94.31 96 ARG A CA 1
ATOM 717 C C . ARG A 1 96 ? -2.474 8.707 8.089 1.00 94.31 96 ARG A C 1
ATOM 719 O O . ARG A 1 96 ? -1.635 9.232 8.826 1.00 94.31 96 ARG A O 1
ATOM 726 N N . ARG A 1 97 ? -2.178 8.010 6.991 1.00 94.19 97 ARG A N 1
ATOM 727 C CA . ARG A 1 97 ? -0.852 7.766 6.421 1.00 94.19 97 ARG A CA 1
ATOM 728 C C . ARG A 1 97 ? -0.996 7.580 4.913 1.00 94.19 97 ARG A C 1
ATOM 730 O O . ARG A 1 97 ? -1.963 6.971 4.471 1.00 94.19 97 ARG A O 1
ATOM 737 N N . VAL A 1 98 ? -0.021 8.056 4.153 1.00 95.31 98 VAL A N 1
ATOM 738 C CA . VAL A 1 98 ? 0.093 7.835 2.710 1.00 95.31 98 VAL A CA 1
ATOM 739 C C . VAL A 1 98 ? 1.523 7.410 2.421 1.00 95.31 98 VAL A C 1
ATOM 741 O O . VAL A 1 98 ? 2.455 8.025 2.934 1.00 95.31 98 VAL A O 1
ATOM 744 N N . VAL A 1 99 ? 1.690 6.357 1.626 1.00 95.56 99 VAL A N 1
ATOM 745 C CA . VAL A 1 99 ? 2.988 5.978 1.063 1.00 95.56 99 VAL A CA 1
ATOM 746 C C . VAL A 1 99 ? 2.800 5.593 -0.394 1.00 95.56 99 VAL A C 1
ATOM 748 O O . VAL A 1 99 ? 1.939 4.779 -0.721 1.00 95.56 99 VAL A O 1
ATOM 751 N N . ASN A 1 100 ? 3.621 6.173 -1.260 1.00 96.62 100 ASN A N 1
ATOM 752 C CA . ASN A 1 100 ? 3.672 5.898 -2.683 1.00 96.62 100 ASN A CA 1
ATOM 753 C C . ASN A 1 100 ? 4.957 5.123 -2.985 1.00 96.62 100 ASN A C 1
ATOM 755 O O . ASN A 1 100 ? 6.052 5.690 -3.021 1.00 96.62 100 ASN A O 1
ATOM 759 N N . TYR A 1 101 ? 4.814 3.823 -3.187 1.00 96.88 101 TYR A N 1
ATOM 760 C CA . TYR A 1 101 ? 5.864 2.928 -3.630 1.00 96.88 101 TYR A CA 1
ATOM 761 C C . TYR A 1 101 ? 6.018 2.998 -5.143 1.00 96.88 101 TYR A C 1
ATOM 763 O O . TYR A 1 101 ? 5.042 2.828 -5.870 1.00 96.88 101 TYR A O 1
ATOM 771 N N . TYR A 1 102 ? 7.244 3.179 -5.619 1.00 96.06 102 TYR A N 1
ATOM 772 C CA . TYR A 1 102 ? 7.575 3.079 -7.039 1.00 96.06 102 TYR A CA 1
ATOM 773 C C . TYR A 1 102 ? 8.835 2.244 -7.219 1.00 96.06 102 TYR A C 1
ATOM 775 O O . TYR A 1 102 ? 9.823 2.480 -6.537 1.00 96.06 102 TYR A O 1
ATOM 783 N N . SER A 1 103 ? 8.861 1.299 -8.153 1.00 96.19 103 SER A N 1
ATOM 784 C CA . SER A 1 103 ? 10.146 0.794 -8.646 1.00 96.19 103 SER A CA 1
ATOM 785 C C . SER A 1 103 ? 10.880 1.933 -9.358 1.00 96.19 103 SER A C 1
ATOM 787 O O . SER A 1 103 ? 10.256 2.699 -10.084 1.00 96.19 103 SER A O 1
ATOM 789 N N . VAL A 1 104 ? 12.198 2.067 -9.196 1.00 95.25 104 VAL A N 1
ATOM 790 C CA . VAL A 1 104 ? 12.975 3.080 -9.951 1.00 95.25 104 VAL A CA 1
ATOM 791 C C . VAL A 1 104 ? 12.963 2.823 -11.461 1.00 95.25 104 VAL A C 1
ATOM 793 O O . VAL A 1 104 ? 13.227 3.735 -12.236 1.00 95.25 104 VAL A O 1
ATOM 796 N N . ASN A 1 105 ? 12.643 1.592 -11.868 1.00 93.94 105 ASN A N 1
ATOM 797 C CA . ASN A 1 105 ? 12.441 1.199 -13.260 1.00 93.94 105 ASN A CA 1
ATOM 798 C C . ASN A 1 105 ? 10.950 1.200 -13.653 1.00 93.94 105 ASN A C 1
ATOM 800 O O . ASN A 1 105 ? 10.598 0.718 -14.725 1.00 93.94 105 ASN A O 1
ATOM 804 N N . ASP A 1 106 ? 10.060 1.679 -12.776 1.00 92.06 106 ASP A N 1
ATOM 805 C CA . ASP A 1 106 ? 8.632 1.754 -13.069 1.00 92.06 106 ASP A CA 1
ATOM 806 C C . ASP A 1 106 ? 8.389 2.811 -14.154 1.00 92.06 106 ASP A C 1
ATOM 808 O O . ASP A 1 106 ? 8.748 3.982 -13.976 1.00 92.06 106 ASP A O 1
ATOM 812 N N . PRO A 1 107 ? 7.750 2.448 -15.272 1.00 88.38 107 PRO A N 1
ATOM 813 C CA . PRO A 1 107 ? 7.536 3.388 -16.358 1.00 88.38 107 PRO A CA 1
ATOM 814 C C . PRO A 1 107 ? 6.536 4.505 -16.003 1.00 88.38 107 PRO A C 1
ATOM 816 O O . PRO A 1 107 ? 6.558 5.563 -16.635 1.00 88.38 107 PRO A O 1
ATOM 819 N N . LEU A 1 108 ? 5.707 4.356 -14.961 1.00 89.44 108 LEU A N 1
ATOM 820 C CA . LEU A 1 108 ? 4.842 5.439 -14.476 1.00 89.44 108 LEU A CA 1
ATOM 821 C C . LEU A 1 108 ? 5.619 6.606 -13.870 1.00 89.44 108 LEU A C 1
ATOM 823 O O . LEU A 1 108 ? 5.094 7.720 -13.828 1.00 89.44 108 LEU A O 1
ATOM 827 N N . LEU A 1 109 ? 6.887 6.417 -13.499 1.00 89.44 109 LEU A N 1
ATOM 828 C CA . LEU A 1 109 ? 7.758 7.530 -13.122 1.00 89.44 109 LEU A CA 1
ATOM 829 C C . LEU A 1 109 ? 7.959 8.536 -14.260 1.00 89.44 109 LEU A C 1
ATOM 831 O O . LEU A 1 109 ? 8.272 9.691 -13.995 1.00 89.44 109 LEU A O 1
ATOM 835 N N . LEU A 1 110 ? 7.750 8.142 -15.518 1.00 86.31 110 LEU A N 1
ATOM 836 C CA . LEU A 1 110 ? 7.795 9.060 -16.660 1.00 86.31 110 LEU A CA 1
ATOM 837 C C . LEU A 1 110 ? 6.513 9.892 -16.792 1.00 86.31 110 LEU A C 1
ATOM 839 O O . LEU A 1 110 ? 6.525 10.967 -17.388 1.00 86.31 110 LEU A O 1
ATOM 843 N N . VAL A 1 111 ? 5.407 9.395 -16.237 1.00 86.38 111 VAL A N 1
ATOM 844 C CA . VAL A 1 111 ? 4.053 9.926 -16.446 1.00 86.38 111 VAL A CA 1
ATOM 845 C C . VAL A 1 111 ? 3.582 10.750 -15.254 1.00 86.38 111 VAL A C 1
ATOM 847 O O . VAL A 1 111 ? 2.802 11.686 -15.426 1.00 86.38 111 VAL A O 1
ATOM 850 N N . VAL A 1 112 ? 4.055 10.426 -14.048 1.00 90.69 112 VAL A N 1
ATOM 851 C CA . VAL A 1 112 ? 3.667 11.073 -12.791 1.00 90.69 112 VAL A CA 1
ATOM 852 C C . VAL A 1 112 ? 4.744 12.085 -12.388 1.00 90.69 112 VAL A C 1
ATOM 854 O O . VAL A 1 112 ? 5.732 11.710 -11.749 1.00 90.69 112 VAL A O 1
ATOM 857 N N . PRO A 1 113 ? 4.578 13.391 -12.696 1.00 89.00 113 PRO A N 1
ATOM 858 C CA . PRO A 1 113 ? 5.657 14.369 -12.541 1.00 89.00 113 PRO A CA 1
ATOM 859 C C . PRO A 1 113 ? 6.103 14.530 -11.088 1.00 89.00 113 PRO A C 1
ATOM 861 O O . PRO A 1 113 ? 7.275 14.763 -10.824 1.00 89.00 113 PRO A O 1
ATOM 864 N N . GLN A 1 114 ? 5.172 14.364 -10.146 1.00 90.44 114 GLN A N 1
ATOM 865 C CA . GLN A 1 114 ? 5.435 14.452 -8.710 1.00 90.44 114 GLN A CA 1
ATOM 866 C C . GLN A 1 114 ? 6.350 13.319 -8.229 1.00 90.44 114 GLN A C 1
ATOM 868 O O . GLN A 1 114 ? 7.289 13.574 -7.483 1.00 90.44 114 GLN A O 1
ATOM 873 N N . ALA A 1 115 ? 6.122 12.087 -8.695 1.00 91.25 115 ALA A N 1
ATOM 874 C CA . ALA A 1 115 ? 6.978 10.950 -8.368 1.00 91.25 115 ALA A CA 1
ATOM 875 C C . ALA A 1 115 ? 8.356 11.091 -9.034 1.00 91.25 115 ALA A C 1
ATOM 877 O O . ALA A 1 115 ? 9.380 10.886 -8.387 1.00 91.25 115 ALA A O 1
ATOM 878 N N . ALA A 1 116 ? 8.395 11.536 -10.295 1.00 90.94 116 ALA A N 1
ATOM 879 C CA . ALA A 1 116 ? 9.640 11.833 -11.004 1.00 90.94 116 ALA A CA 1
ATOM 880 C C . ALA A 1 116 ? 10.473 12.905 -10.285 1.00 90.94 116 ALA A C 1
ATOM 882 O O . ALA A 1 116 ? 11.690 12.778 -10.141 1.00 90.94 116 ALA A O 1
ATOM 883 N N . GLN A 1 117 ? 9.812 13.972 -9.831 1.00 90.31 117 GLN A N 1
ATOM 884 C CA . GLN A 1 117 ? 10.433 15.055 -9.082 1.00 90.31 117 GLN A CA 1
ATOM 885 C C . GLN A 1 117 ? 10.975 14.552 -7.743 1.00 90.31 117 GLN A C 1
ATOM 887 O O . GLN A 1 117 ? 12.135 14.820 -7.438 1.00 90.31 117 GLN A O 1
ATOM 892 N N . ALA A 1 118 ? 10.180 13.786 -6.991 1.00 88.12 118 ALA A N 1
ATOM 893 C CA . ALA A 1 118 ? 10.606 13.197 -5.726 1.00 88.12 118 ALA A CA 1
ATOM 894 C C . ALA A 1 118 ? 11.816 12.261 -5.902 1.00 88.12 118 ALA A C 1
ATOM 896 O O . ALA A 1 118 ? 12.740 12.305 -5.096 1.00 88.12 118 ALA A O 1
ATOM 897 N N . LEU A 1 119 ? 11.873 11.483 -6.989 1.00 89.88 119 LEU A N 1
ATOM 898 C CA . LEU A 1 119 ? 13.029 10.636 -7.293 1.00 89.88 119 LEU A CA 1
ATOM 899 C C . LEU A 1 119 ? 14.293 11.468 -7.561 1.00 89.88 119 LEU A C 1
ATOM 901 O O . LEU A 1 119 ? 15.362 11.162 -7.036 1.00 89.88 119 LEU A O 1
ATOM 905 N N . ARG A 1 120 ? 14.177 12.539 -8.359 1.00 88.94 120 ARG A N 1
ATOM 906 C CA . ARG A 1 120 ? 15.306 13.424 -8.712 1.00 88.94 120 ARG A CA 1
ATOM 907 C C . ARG A 1 120 ? 15.836 14.224 -7.531 1.00 88.94 120 ARG A C 1
ATOM 909 O O . ARG A 1 120 ? 17.024 14.524 -7.497 1.00 88.94 120 ARG A O 1
ATOM 916 N N . GLN A 1 121 ? 14.966 14.590 -6.595 1.00 82.88 121 GLN A N 1
ATOM 917 C CA . GLN A 1 121 ? 15.351 15.327 -5.392 1.00 82.88 121 GLN A CA 1
ATOM 918 C C . GLN A 1 121 ? 16.202 14.483 -4.433 1.00 82.88 121 GLN A C 1
ATOM 920 O O . GLN A 1 121 ? 16.819 15.043 -3.530 1.00 82.88 121 GLN A O 1
ATOM 925 N N . GLY A 1 122 ? 16.305 13.171 -4.669 1.00 66.94 122 GLY A N 1
ATOM 926 C CA . GLY A 1 122 ? 17.075 12.259 -3.840 1.00 66.94 122 GLY A CA 1
ATOM 927 C C . GLY A 1 122 ? 16.354 11.943 -2.533 1.00 66.94 122 GLY A C 1
ATOM 928 O O . GLY A 1 122 ? 15.563 12.727 -2.009 1.00 66.94 122 GLY A O 1
ATOM 929 N N . TYR A 1 123 ? 16.620 10.753 -2.000 1.00 58.97 123 TYR A N 1
ATOM 930 C CA . TYR A 1 123 ? 16.077 10.304 -0.723 1.00 58.97 123 TYR A CA 1
ATOM 931 C C . TYR A 1 123 ? 16.700 11.112 0.421 1.00 58.97 123 TYR A C 1
ATOM 933 O O . TYR A 1 123 ? 17.620 10.646 1.090 1.00 58.97 123 TYR A O 1
ATOM 941 N N . PHE A 1 124 ? 16.206 12.318 0.693 1.00 47.50 124 PHE A N 1
ATOM 942 C CA . PHE A 1 124 ? 16.496 12.997 1.955 1.00 47.50 124 PHE A CA 1
ATOM 943 C C . PHE A 1 124 ? 15.681 12.344 3.082 1.00 47.50 124 PHE A C 1
ATOM 945 O O . PHE A 1 124 ? 14.784 12.938 3.680 1.00 47.50 124 PHE A O 1
ATOM 952 N N . VAL A 1 125 ? 16.008 11.084 3.379 1.00 43.78 125 VAL A N 1
ATOM 953 C CA . VAL A 1 125 ? 15.693 10.438 4.654 1.00 43.78 125 VAL A CA 1
ATOM 954 C C . VAL A 1 125 ? 16.644 11.065 5.672 1.00 43.78 125 VAL A C 1
ATOM 956 O O . VAL A 1 125 ? 17.739 10.560 5.895 1.00 43.78 125 VAL A O 1
ATOM 959 N N . GLY A 1 126 ? 16.295 12.235 6.215 1.00 37.59 126 GLY A N 1
ATOM 960 C CA . GLY A 1 126 ? 17.166 12.873 7.210 1.00 37.59 126 GLY A CA 1
ATOM 961 C C . GLY A 1 126 ? 16.985 14.356 7.518 1.00 37.59 126 GLY A C 1
ATOM 962 O O . GLY A 1 126 ? 17.762 14.866 8.315 1.00 37.59 126 GLY A O 1
ATOM 963 N N . ALA A 1 127 ? 15.998 15.060 6.963 1.00 36.59 127 ALA A N 1
ATOM 964 C CA . ALA A 1 127 ? 15.683 16.420 7.410 1.00 36.59 127 ALA A CA 1
ATOM 965 C C . ALA A 1 127 ? 14.323 16.455 8.113 1.00 36.59 127 ALA A C 1
ATOM 967 O O . ALA A 1 127 ? 13.395 17.134 7.689 1.00 36.59 127 ALA A O 1
ATOM 968 N N . SER A 1 128 ? 14.216 15.727 9.226 1.00 42.44 128 SER A N 1
ATOM 969 C CA . SER A 1 128 ? 13.313 16.116 10.308 1.00 42.44 128 SER A CA 1
ATOM 970 C C . SER A 1 128 ? 13.775 17.483 10.820 1.00 42.44 128 SER A C 1
ATOM 972 O O . SER A 1 128 ? 14.612 17.577 11.716 1.00 42.44 128 SER A O 1
ATOM 974 N N . GLY A 1 129 ? 13.298 18.537 10.171 1.00 37.53 129 GLY A N 1
ATOM 975 C CA . GLY A 1 129 ? 13.650 19.916 10.459 1.00 37.53 129 GLY A CA 1
ATOM 976 C C . GLY A 1 129 ? 12.482 20.818 10.109 1.00 37.53 129 GLY A C 1
ATOM 977 O O . GLY A 1 129 ? 12.517 21.460 9.066 1.00 37.53 129 GLY A O 1
ATOM 978 N N . ASP A 1 130 ? 11.453 20.781 10.961 1.00 44.94 130 ASP A N 1
ATOM 979 C CA . ASP A 1 130 ? 10.514 21.860 11.335 1.00 44.94 130 ASP A CA 1
ATOM 980 C C . ASP A 1 130 ? 9.858 22.734 10.244 1.00 44.94 130 ASP A C 1
ATOM 982 O O . ASP A 1 130 ? 9.148 23.694 10.536 1.00 44.94 130 ASP A O 1
ATOM 986 N N . SER A 1 131 ? 10.038 22.401 8.974 1.00 41.38 131 SER A N 1
ATOM 987 C CA . SER A 1 131 ? 9.361 23.013 7.841 1.00 41.38 131 SER A CA 1
ATOM 988 C C . SER A 1 131 ? 8.205 22.091 7.488 1.00 41.38 131 SER A C 1
ATOM 990 O O . SER A 1 131 ? 8.415 20.930 7.158 1.00 41.38 131 SER A O 1
ATOM 992 N N . GLY A 1 132 ? 6.976 22.578 7.665 1.00 48.66 132 GLY A N 1
ATOM 993 C CA . GLY A 1 132 ? 5.720 21.813 7.631 1.00 48.66 132 GLY A CA 1
ATOM 994 C C . GLY A 1 132 ? 5.332 21.159 6.297 1.00 48.66 132 GLY A C 1
ATOM 995 O O . GLY A 1 132 ? 4.145 20.989 6.047 1.00 48.66 132 GLY A O 1
ATOM 996 N N . ASP A 1 133 ? 6.305 20.785 5.472 1.00 49.00 133 ASP A N 1
ATOM 997 C CA . ASP A 1 133 ? 6.170 20.146 4.170 1.00 49.00 133 ASP A CA 1
ATOM 998 C C . ASP A 1 133 ? 7.080 18.901 4.130 1.00 49.00 133 ASP A C 1
ATOM 1000 O O . ASP A 1 133 ? 8.139 18.867 3.503 1.00 49.00 133 ASP A O 1
ATOM 1004 N N . ASP A 1 134 ? 6.658 17.850 4.839 1.00 55.66 134 ASP A N 1
ATOM 1005 C CA . ASP A 1 134 ? 7.348 16.556 4.949 1.00 55.66 134 ASP A CA 1
ATOM 1006 C C . ASP A 1 134 ? 7.172 15.724 3.660 1.00 55.66 134 ASP A C 1
ATOM 1008 O O . ASP A 1 134 ? 6.542 14.669 3.627 1.00 55.66 134 ASP A O 1
ATOM 1012 N N . PHE A 1 135 ? 7.675 16.244 2.534 1.00 53.16 135 PHE A N 1
ATOM 1013 C CA . PHE A 1 135 ? 7.556 15.609 1.218 1.00 53.16 135 PHE A CA 1
ATOM 1014 C C . PHE A 1 135 ? 8.255 14.246 1.136 1.00 53.16 135 PHE A C 1
ATOM 1016 O O . PHE A 1 135 ? 7.846 13.426 0.310 1.00 53.16 135 PHE A O 1
ATOM 1023 N N . SER A 1 136 ? 9.283 14.003 1.956 1.00 58.16 136 SER A N 1
ATOM 1024 C CA . SER A 1 136 ? 10.149 12.824 1.863 1.00 58.16 136 SER A CA 1
ATOM 1025 C C . SER A 1 136 ? 9.581 11.573 2.536 1.00 58.16 136 SER A C 1
ATOM 1027 O O . SER A 1 136 ? 10.003 10.472 2.191 1.00 58.16 136 SER A O 1
ATOM 1029 N N . SER A 1 137 ? 8.600 11.696 3.436 1.00 70.00 137 SER A N 1
ATOM 1030 C CA . SER A 1 137 ? 8.013 10.537 4.126 1.00 70.00 137 SER A CA 1
ATOM 1031 C C . SER A 1 137 ? 6.958 9.787 3.300 1.00 70.00 137 SER A C 1
ATOM 1033 O O . SER A 1 137 ? 6.600 8.654 3.630 1.00 70.00 137 SER A O 1
ATOM 1035 N N . GLU A 1 138 ? 6.489 10.379 2.198 1.00 88.94 138 GLU A N 1
ATOM 1036 C CA . GLU A 1 138 ? 5.370 9.860 1.401 1.00 88.94 138 GLU A CA 1
ATOM 1037 C C . GLU A 1 138 ? 5.782 9.071 0.156 1.00 88.94 138 GLU A C 1
ATOM 1039 O O . GLU A 1 138 ? 4.922 8.457 -0.476 1.00 88.94 138 GLU A O 1
ATOM 1044 N N . PHE A 1 139 ? 7.059 9.083 -0.229 1.00 92.31 139 PHE A N 1
ATOM 1045 C CA . PHE A 1 139 ? 7.563 8.350 -1.391 1.00 92.31 139 PHE A CA 1
ATOM 1046 C C . PHE A 1 139 ? 8.600 7.315 -0.968 1.00 92.31 139 PHE A C 1
ATOM 1048 O O . PHE A 1 139 ? 9.542 7.615 -0.239 1.00 92.31 139 PHE A O 1
ATOM 1055 N N . CYS A 1 140 ? 8.451 6.091 -1.465 1.00 93.06 140 CYS A N 1
ATOM 1056 C CA . CYS A 1 140 ? 9.406 5.014 -1.258 1.00 93.06 140 CYS A CA 1
ATOM 1057 C C . CYS A 1 140 ? 9.767 4.406 -2.610 1.00 93.06 140 CYS A C 1
ATOM 1059 O O . CYS A 1 140 ? 8.960 3.724 -3.238 1.00 93.06 140 CYS A O 1
ATOM 1061 N N . PHE A 1 141 ? 10.984 4.658 -3.073 1.00 94.25 141 PHE A N 1
ATOM 1062 C CA . PHE A 1 141 ? 11.447 4.072 -4.321 1.00 94.25 141 PHE A CA 1
ATOM 1063 C C . PHE A 1 141 ? 12.181 2.752 -4.050 1.00 94.25 141 PHE A C 1
ATOM 1065 O O . PHE A 1 141 ? 12.961 2.628 -3.105 1.00 94.25 141 PHE A O 1
ATOM 1072 N N . LEU A 1 142 ? 11.889 1.744 -4.865 1.00 94.50 142 LEU A N 1
ATOM 1073 C CA . LEU A 1 142 ? 12.369 0.376 -4.730 1.00 94.50 142 LEU A CA 1
ATOM 1074 C C . LEU A 1 142 ? 13.376 0.078 -5.837 1.00 94.50 142 LEU A C 1
ATOM 1076 O O . LEU A 1 142 ? 13.163 0.439 -6.995 1.00 94.50 142 LEU A O 1
ATOM 1080 N N . ALA A 1 143 ? 14.457 -0.620 -5.493 1.00 95.00 143 ALA A N 1
ATOM 1081 C CA . ALA A 1 143 ? 15.360 -1.174 -6.494 1.00 95.00 143 ALA A CA 1
ATOM 1082 C C . ALA A 1 143 ? 14.635 -2.268 -7.306 1.00 95.00 143 ALA A C 1
ATOM 1084 O O . ALA A 1 143 ? 13.949 -3.102 -6.702 1.00 95.00 143 ALA A O 1
ATOM 1085 N N . PRO A 1 144 ? 14.791 -2.302 -8.641 1.00 94.44 144 PRO A N 1
ATOM 1086 C CA . PRO A 1 144 ? 14.145 -3.302 -9.471 1.00 94.44 144 PRO A CA 1
ATOM 1087 C C . PRO A 1 144 ? 14.784 -4.664 -9.194 1.00 94.44 144 PRO A C 1
ATOM 1089 O O . PRO A 1 144 ? 15.994 -4.764 -8.969 1.00 94.44 144 PRO A O 1
ATOM 1092 N N . ARG A 1 145 ? 13.977 -5.724 -9.187 1.00 93.94 145 ARG A N 1
ATOM 1093 C CA . ARG A 1 145 ? 14.459 -7.093 -8.954 1.00 93.94 145 ARG A CA 1
ATOM 1094 C C . ARG A 1 145 ? 14.626 -7.874 -10.242 1.00 93.94 145 ARG A C 1
ATOM 1096 O O . ARG A 1 145 ? 15.455 -8.778 -10.284 1.00 93.94 145 ARG A O 1
ATOM 1103 N N . ILE A 1 146 ? 13.846 -7.534 -11.262 1.00 93.06 146 ILE A N 1
ATOM 1104 C CA . ILE A 1 146 ? 13.830 -8.253 -12.533 1.00 93.06 146 ILE A CA 1
ATOM 1105 C C . ILE A 1 146 ? 14.597 -7.468 -13.600 1.00 93.06 146 ILE A C 1
ATOM 1107 O O . ILE A 1 146 ? 15.328 -8.067 -14.385 1.00 93.06 146 ILE A O 1
ATOM 1111 N N . GLY A 1 147 ? 14.458 -6.140 -13.620 1.00 91.12 147 GLY A N 1
ATOM 1112 C CA . GLY A 1 147 ? 15.052 -5.275 -14.641 1.00 91.12 147 GLY A CA 1
ATOM 1113 C C . GLY A 1 147 ? 14.174 -5.098 -15.886 1.00 91.12 147 GLY A C 1
ATOM 1114 O O . GLY A 1 147 ? 14.518 -4.295 -16.750 1.00 91.12 147 GLY A O 1
ATOM 1115 N N . ASP A 1 148 ? 13.029 -5.785 -15.967 1.00 93.12 148 ASP A N 1
ATOM 1116 C CA . ASP A 1 148 ? 11.974 -5.521 -16.953 1.00 93.12 148 ASP A CA 1
ATOM 1117 C C . ASP A 1 148 ? 10.947 -4.551 -16.332 1.00 93.12 148 ASP A C 1
ATOM 1119 O O . ASP A 1 148 ? 10.274 -4.940 -15.371 1.00 93.12 148 ASP A O 1
ATOM 1123 N N . PRO A 1 149 ? 10.791 -3.319 -16.864 1.00 91.56 149 PRO A N 1
ATOM 1124 C CA . PRO A 1 149 ? 9.869 -2.309 -16.339 1.00 91.56 149 PRO A CA 1
ATOM 1125 C C . PRO A 1 149 ? 8.441 -2.817 -16.110 1.00 91.56 149 PRO A C 1
ATOM 1127 O O . PRO A 1 149 ? 7.810 -2.461 -15.118 1.00 91.56 149 PRO A O 1
ATOM 1130 N N . ILE A 1 150 ? 7.931 -3.672 -17.004 1.00 89.62 150 ILE A N 1
ATOM 1131 C CA . ILE A 1 150 ? 6.558 -4.190 -16.916 1.00 89.62 150 ILE A CA 1
ATOM 1132 C C . ILE A 1 150 ? 6.452 -5.201 -15.773 1.00 89.62 150 ILE A C 1
ATOM 1134 O O . ILE A 1 150 ? 5.510 -5.164 -14.983 1.00 89.62 150 ILE A O 1
ATOM 1138 N N . GLN A 1 151 ? 7.432 -6.097 -15.651 1.00 92.06 151 GLN A N 1
ATOM 1139 C CA . GLN A 1 151 ? 7.417 -7.103 -14.589 1.00 92.06 151 GLN A CA 1
ATOM 1140 C C . GLN A 1 151 ? 7.707 -6.494 -13.214 1.00 92.06 151 GLN A C 1
ATOM 1142 O O . GLN A 1 151 ? 7.127 -6.931 -12.221 1.00 92.06 151 GLN A O 1
ATOM 1147 N N . ASP A 1 152 ? 8.553 -5.465 -13.148 1.00 93.06 152 ASP A N 1
ATOM 1148 C CA . ASP A 1 152 ? 8.812 -4.712 -11.920 1.00 93.06 152 ASP A CA 1
ATOM 1149 C C . ASP A 1 152 ? 7.614 -3.847 -11.490 1.00 93.06 152 ASP A C 1
ATOM 1151 O O . ASP A 1 152 ? 7.510 -3.517 -10.308 1.00 93.06 152 ASP A O 1
ATOM 1155 N N . HIS A 1 153 ? 6.700 -3.521 -12.413 1.00 94.06 153 HIS A N 1
ATOM 1156 C CA . HIS A 1 153 ? 5.449 -2.818 -12.126 1.00 94.06 153 HIS A CA 1
ATOM 1157 C C . HIS A 1 153 ? 4.340 -3.740 -11.576 1.00 94.06 153 HIS A C 1
ATOM 1159 O O . HIS A 1 153 ? 3.373 -3.259 -10.988 1.00 94.06 153 HIS A O 1
ATOM 1165 N N . ASN A 1 154 ? 4.452 -5.065 -11.712 1.00 93.50 154 ASN A N 1
ATOM 1166 C CA . ASN A 1 154 ? 3.437 -5.998 -11.211 1.00 93.50 154 ASN A CA 1
ATOM 1167 C C . ASN A 1 154 ? 3.340 -5.956 -9.670 1.00 93.50 154 ASN A C 1
ATOM 1169 O O . ASN A 1 154 ? 4.330 -6.203 -8.978 1.00 93.50 154 ASN A O 1
ATOM 1173 N N . LEU A 1 155 ? 2.138 -5.710 -9.127 1.00 94.44 155 LEU A N 1
ATOM 1174 C CA . LEU A 1 155 ? 1.875 -5.611 -7.683 1.00 94.44 155 LEU A CA 1
ATOM 1175 C C . LEU A 1 155 ? 2.362 -6.832 -6.893 1.00 94.44 155 LEU A C 1
ATOM 1177 O O . LEU A 1 155 ? 2.956 -6.689 -5.825 1.00 94.44 155 LEU A O 1
ATOM 1181 N N . LEU A 1 156 ? 2.103 -8.032 -7.414 1.00 95.38 156 LEU A N 1
ATOM 1182 C CA . LEU A 1 156 ? 2.501 -9.293 -6.778 1.00 95.38 156 LEU A CA 1
ATOM 1183 C C . LEU A 1 156 ? 3.853 -9.805 -7.298 1.00 95.38 156 LEU A C 1
ATOM 1185 O O . LEU A 1 156 ? 4.276 -10.907 -6.952 1.00 95.38 156 LEU A O 1
ATOM 1189 N N . GLY A 1 157 ? 4.532 -9.012 -8.132 1.00 93.56 157 GLY A N 1
ATOM 1190 C CA . GLY A 1 157 ? 5.864 -9.309 -8.643 1.00 93.56 157 GLY A CA 1
ATOM 1191 C C . GLY A 1 157 ? 6.942 -9.229 -7.561 1.00 93.56 157 GLY A C 1
ATOM 1192 O O . GLY A 1 157 ? 6.708 -8.780 -6.441 1.00 93.56 157 GLY A O 1
ATOM 1193 N N . ALA A 1 158 ? 8.165 -9.638 -7.906 1.00 93.69 158 ALA A N 1
ATOM 1194 C CA . ALA A 1 158 ? 9.285 -9.686 -6.961 1.00 93.69 158 ALA A CA 1
ATOM 1195 C C . ALA A 1 158 ? 9.629 -8.317 -6.340 1.00 93.69 158 ALA A C 1
ATOM 1197 O O . ALA A 1 158 ? 10.108 -8.257 -5.207 1.00 93.69 158 ALA A O 1
ATOM 1198 N N . THR A 1 159 ? 9.372 -7.226 -7.066 1.00 93.62 159 THR A N 1
ATOM 1199 C CA . THR A 1 159 ? 9.682 -5.861 -6.626 1.00 93.62 159 THR A CA 1
ATOM 1200 C C . THR A 1 159 ? 8.631 -5.335 -5.646 1.00 93.62 159 THR A C 1
ATOM 1202 O O . THR A 1 159 ? 8.951 -5.097 -4.480 1.00 93.62 159 THR A O 1
ATOM 1205 N N . TYR A 1 160 ? 7.359 -5.225 -6.050 1.00 96.12 160 TYR A N 1
ATOM 1206 C CA . TYR A 1 160 ? 6.302 -4.743 -5.148 1.00 96.12 160 TYR A CA 1
ATOM 1207 C C . TYR A 1 160 ? 5.878 -5.754 -4.084 1.00 96.12 160 TYR A C 1
ATOM 1209 O O . TYR A 1 160 ? 5.564 -5.348 -2.964 1.00 96.12 160 TYR A O 1
ATOM 1217 N N . GLY A 1 161 ? 5.978 -7.054 -4.358 1.00 94.88 161 GLY A N 1
ATOM 1218 C CA . GLY A 1 161 ? 5.705 -8.105 -3.380 1.00 94.88 161 GLY A CA 1
ATOM 1219 C C . GLY A 1 161 ? 6.581 -7.994 -2.129 1.00 94.88 161 GLY A C 1
ATOM 1220 O O . GLY A 1 161 ? 6.105 -8.250 -1.024 1.00 94.88 161 GLY A O 1
ATOM 1221 N N . GLN A 1 162 ? 7.832 -7.530 -2.262 1.00 92.38 162 GLN A N 1
ATOM 1222 C CA . GLN A 1 162 ? 8.701 -7.274 -1.110 1.00 92.38 162 GLN A CA 1
ATOM 1223 C C . GLN A 1 162 ? 8.161 -6.138 -0.226 1.00 92.38 162 GLN A C 1
ATOM 1225 O O . GLN A 1 162 ? 8.082 -6.288 0.994 1.00 92.38 162 GLN A O 1
ATOM 1230 N N . ALA A 1 163 ? 7.779 -5.011 -0.828 1.00 92.75 163 ALA A N 1
ATOM 1231 C CA . ALA A 1 163 ? 7.231 -3.873 -0.095 1.00 92.75 163 ALA A CA 1
ATOM 1232 C C . ALA A 1 163 ? 5.864 -4.203 0.530 1.00 92.75 163 ALA A C 1
ATOM 1234 O O . ALA A 1 163 ? 5.606 -3.843 1.679 1.00 92.75 163 ALA A O 1
ATOM 1235 N N . LEU A 1 164 ? 5.028 -4.975 -0.170 1.00 95.06 164 LEU A N 1
ATOM 1236 C CA . LEU A 1 164 ? 3.764 -5.485 0.357 1.00 95.06 164 LEU A CA 1
ATOM 1237 C C . LEU A 1 164 ? 3.985 -6.403 1.569 1.00 95.06 164 LEU A C 1
ATOM 1239 O O . LEU A 1 164 ? 3.290 -6.276 2.576 1.00 95.06 164 LEU A O 1
ATOM 1243 N N . ALA A 1 165 ? 4.988 -7.286 1.517 1.00 91.88 165 ALA A N 1
ATOM 1244 C CA . ALA A 1 165 ? 5.353 -8.139 2.645 1.00 91.88 165 ALA A CA 1
ATOM 1245 C C . ALA A 1 165 ? 5.834 -7.321 3.857 1.00 91.88 165 ALA A C 1
ATOM 1247 O O . ALA A 1 165 ? 5.453 -7.624 4.990 1.00 91.88 165 ALA A O 1
ATOM 1248 N N . TRP A 1 166 ? 6.624 -6.265 3.639 1.00 91.00 166 TRP A N 1
ATOM 1249 C CA . TRP A 1 166 ? 7.038 -5.343 4.702 1.00 91.00 166 TRP A CA 1
ATOM 1250 C C . TRP A 1 166 ? 5.855 -4.612 5.340 1.00 91.00 166 TRP A C 1
ATOM 1252 O O . TRP A 1 166 ? 5.759 -4.564 6.567 1.00 91.00 166 TRP A O 1
ATOM 1262 N N . GLU A 1 167 ? 4.920 -4.095 4.543 1.00 93.25 167 GLU A N 1
ATOM 1263 C CA . GLU A 1 167 ? 3.708 -3.454 5.064 1.00 93.25 167 GLU A CA 1
ATOM 1264 C C . GLU A 1 167 ? 2.804 -4.445 5.807 1.00 93.25 167 GLU A C 1
ATOM 1266 O O . GLU A 1 167 ? 2.279 -4.115 6.872 1.00 93.25 167 GLU A O 1
ATOM 1271 N N . GLY A 1 168 ? 2.704 -5.688 5.329 1.00 91.25 168 GLY A N 1
ATOM 1272 C CA . GLY A 1 168 ? 2.014 -6.770 6.029 1.00 91.25 168 GLY A CA 1
ATOM 1273 C C . GLY A 1 168 ? 2.634 -7.073 7.396 1.00 91.25 168 GLY A C 1
ATOM 1274 O O . GLY A 1 168 ? 1.919 -7.161 8.396 1.00 91.25 168 GLY A O 1
ATOM 1275 N N . GLN A 1 169 ? 3.966 -7.155 7.479 1.00 88.12 169 GLN A N 1
ATOM 1276 C CA . GLN A 1 169 ? 4.682 -7.333 8.747 1.00 88.12 169 GLN A CA 1
ATOM 1277 C C . GLN A 1 169 ? 4.490 -6.138 9.687 1.00 88.12 169 GLN A C 1
ATOM 1279 O O . GLN A 1 169 ? 4.218 -6.329 10.878 1.00 88.12 169 GLN A O 1
ATOM 1284 N N . ARG A 1 170 ? 4.579 -4.907 9.165 1.00 88.31 170 ARG A N 1
ATOM 1285 C CA . ARG A 1 170 ? 4.317 -3.680 9.930 1.00 88.31 170 ARG A CA 1
ATOM 1286 C C . ARG A 1 170 ? 2.912 -3.718 10.513 1.00 88.31 170 ARG A C 1
ATOM 1288 O O . ARG A 1 170 ? 2.759 -3.535 11.720 1.00 88.31 170 ARG A O 1
ATOM 1295 N N . PHE A 1 171 ? 1.906 -3.996 9.692 1.00 86.19 171 PHE A N 1
ATOM 1296 C CA . PHE A 1 171 ? 0.519 -4.065 10.131 1.00 86.19 171 PHE A CA 1
ATOM 1297 C C . PHE A 1 171 ? 0.319 -5.153 11.181 1.00 86.19 171 PHE A C 1
ATOM 1299 O O . PHE A 1 171 ? -0.169 -4.875 12.272 1.00 86.19 171 PHE A O 1
ATOM 1306 N N . GLN A 1 172 ? 0.806 -6.367 10.925 1.00 83.75 172 GLN A N 1
ATOM 1307 C CA . GLN A 1 172 ? 0.747 -7.467 11.882 1.00 83.75 172 GLN A CA 1
ATOM 1308 C C . GLN A 1 172 ? 1.352 -7.076 13.242 1.00 83.75 172 GLN A C 1
ATOM 1310 O O . GLN A 1 172 ? 0.797 -7.399 14.295 1.00 83.75 172 GLN A O 1
ATOM 1315 N N . SER A 1 173 ? 2.465 -6.340 13.234 1.00 79.44 173 SER A N 1
ATOM 1316 C CA . SER A 1 173 ? 3.134 -5.882 14.451 1.00 79.44 173 SER A CA 1
ATOM 1317 C C . SER A 1 173 ? 2.311 -4.881 15.274 1.00 79.44 173 SER A C 1
ATOM 1319 O O . SER A 1 173 ? 2.510 -4.794 16.484 1.00 79.44 173 SER A O 1
ATOM 1321 N N . GLN A 1 174 ? 1.371 -4.159 14.654 1.00 80.00 174 GLN A N 1
ATOM 1322 C CA . GLN A 1 174 ? 0.488 -3.212 15.344 1.00 80.00 174 GLN A CA 1
ATOM 1323 C C . GLN A 1 174 ? -0.638 -3.915 16.111 1.00 80.00 174 GLN A C 1
ATOM 1325 O O . GLN A 1 174 ? -1.049 -3.425 17.159 1.00 80.00 174 GLN A O 1
ATOM 1330 N N . TYR A 1 175 ? -1.107 -5.069 15.627 1.00 76.31 175 TYR A N 1
ATOM 1331 C CA . TYR A 1 175 ? -2.173 -5.848 16.277 1.00 76.31 175 TYR A CA 1
ATOM 1332 C C . TYR A 1 175 ? -1.632 -6.860 17.282 1.00 76.31 175 TYR A C 1
ATOM 1334 O O . TYR A 1 175 ? -2.351 -7.315 18.169 1.00 76.31 175 TYR A O 1
ATOM 1342 N N . GLN A 1 176 ? -0.360 -7.230 17.155 1.00 77.00 176 GLN A N 1
ATOM 1343 C CA . GLN A 1 176 ? 0.262 -8.202 18.035 1.00 77.00 176 GLN A CA 1
ATOM 1344 C C . GLN A 1 176 ? 0.980 -7.503 19.186 1.00 77.00 176 GLN A C 1
ATOM 1346 O O . GLN A 1 176 ? 1.922 -6.723 18.995 1.00 77.00 176 GLN A O 1
ATOM 1351 N N . SER A 1 177 ? 0.577 -7.846 20.412 1.00 74.94 177 SER A N 1
ATOM 1352 C CA . SER A 1 177 ? 1.336 -7.469 21.602 1.00 74.94 177 SER A CA 1
ATOM 1353 C C . SER A 1 177 ? 2.782 -7.961 21.479 1.00 74.94 177 SER A C 1
ATOM 1355 O O . SER A 1 177 ? 3.072 -8.939 20.780 1.00 74.94 177 SER A O 1
ATOM 1357 N N . LEU A 1 178 ? 3.712 -7.283 22.157 1.00 70.06 178 LEU A N 1
ATOM 1358 C CA . LEU A 1 178 ? 5.112 -7.715 22.209 1.00 70.06 178 LEU A CA 1
ATOM 1359 C C . LEU A 1 178 ? 5.210 -9.185 22.656 1.00 70.06 178 LEU A C 1
ATOM 1361 O O . LEU A 1 178 ? 5.940 -9.971 22.059 1.00 70.06 178 LEU A O 1
ATOM 1365 N N . VAL A 1 179 ? 4.395 -9.565 23.645 1.00 71.75 179 VAL A N 1
ATOM 1366 C CA . VAL A 1 179 ? 4.302 -10.934 24.166 1.00 71.75 179 VAL A CA 1
ATOM 1367 C C . VAL A 1 179 ? 3.882 -11.917 23.076 1.00 71.75 179 VAL A C 1
ATOM 1369 O O . VAL A 1 179 ? 4.517 -12.955 22.929 1.00 71.75 179 VAL A O 1
ATOM 1372 N N . TYR A 1 180 ? 2.868 -11.589 22.269 1.00 74.06 180 TYR A N 1
ATOM 1373 C CA . TYR A 1 180 ? 2.441 -12.455 21.170 1.00 74.06 180 TYR A CA 1
ATOM 1374 C C . TYR A 1 180 ? 3.519 -12.574 20.084 1.00 74.06 180 TYR A C 1
ATOM 1376 O O . TYR A 1 180 ? 3.766 -13.669 19.589 1.00 74.06 180 TYR A O 1
ATOM 1384 N N . ARG A 1 181 ? 4.204 -11.477 19.732 1.00 69.88 181 ARG A N 1
ATOM 1385 C CA . ARG A 1 181 ? 5.293 -11.493 18.735 1.00 69.88 181 ARG A CA 1
ATOM 1386 C C . ARG A 1 181 ? 6.460 -12.372 19.174 1.00 69.88 181 ARG A C 1
ATOM 1388 O O . ARG A 1 181 ? 6.923 -13.212 18.401 1.00 69.88 181 ARG A O 1
ATOM 1395 N N . VAL A 1 182 ? 6.910 -12.196 20.414 1.00 72.88 182 VAL A N 1
ATOM 1396 C CA . VAL A 1 182 ? 7.989 -13.000 21.000 1.00 72.88 182 VAL A CA 1
ATOM 1397 C C . VAL A 1 182 ? 7.539 -14.453 21.132 1.00 72.88 182 VAL A C 1
ATOM 1399 O O . VAL A 1 182 ? 8.230 -15.344 20.648 1.00 72.88 182 VAL A O 1
ATOM 1402 N N . GLY A 1 183 ? 6.347 -14.685 21.686 1.00 72.06 183 GLY A N 1
ATOM 1403 C CA . GLY A 1 183 ? 5.764 -16.012 21.862 1.00 72.06 183 GLY A CA 1
ATOM 1404 C C . GLY A 1 183 ? 5.631 -16.778 20.549 1.00 72.06 183 GLY A C 1
ATOM 1405 O O . GLY A 1 183 ? 6.121 -17.894 20.463 1.00 72.06 183 GLY A O 1
ATOM 1406 N N . ARG A 1 184 ? 5.071 -16.167 19.496 1.00 72.88 184 ARG A N 1
ATOM 1407 C CA . ARG A 1 184 ? 4.945 -16.784 18.164 1.00 72.88 184 ARG A CA 1
ATOM 1408 C C . ARG A 1 184 ? 6.298 -17.051 17.513 1.00 72.88 184 ARG A C 1
ATOM 1410 O O . ARG A 1 184 ? 6.450 -18.059 16.840 1.00 72.88 184 ARG A O 1
ATOM 1417 N N . THR A 1 185 ? 7.280 -16.168 17.683 1.00 71.25 185 THR A N 1
ATOM 1418 C CA . THR A 1 185 ? 8.624 -16.389 17.122 1.00 71.25 185 THR A CA 1
ATOM 1419 C C . THR A 1 185 ? 9.314 -17.565 17.807 1.00 71.25 185 THR A C 1
ATOM 1421 O O . THR A 1 185 ? 9.923 -18.396 17.137 1.00 71.25 185 THR A O 1
ATOM 1424 N N . VAL A 1 186 ? 9.194 -17.654 19.134 1.00 70.50 186 VAL A N 1
ATOM 1425 C CA . VAL A 1 186 ? 9.686 -18.790 19.920 1.00 70.50 186 VAL A CA 1
ATOM 1426 C C . VAL A 1 186 ? 8.948 -20.064 19.515 1.00 70.50 186 VAL A C 1
ATOM 1428 O O . VAL A 1 186 ? 9.596 -21.052 19.191 1.00 70.50 186 VAL A O 1
ATOM 1431 N N . ASP A 1 187 ? 7.620 -20.019 19.440 1.00 71.81 187 ASP A N 1
ATOM 1432 C CA . ASP A 1 187 ? 6.778 -21.147 19.048 1.00 71.81 187 ASP A CA 1
ATOM 1433 C C . ASP A 1 187 ? 7.111 -21.646 17.638 1.00 71.81 187 ASP A C 1
ATOM 1435 O O . ASP A 1 187 ? 7.423 -22.817 17.472 1.00 71.81 187 ASP A O 1
ATOM 1439 N N . LEU A 1 188 ? 7.184 -20.768 16.631 1.00 71.06 188 LEU A N 1
ATOM 1440 C CA . LEU A 1 188 ? 7.574 -21.134 15.263 1.00 71.06 188 LEU A CA 1
ATOM 1441 C C . LEU A 1 188 ? 8.998 -21.694 15.183 1.00 71.06 188 LEU A C 1
ATOM 1443 O O . LEU A 1 188 ? 9.255 -22.584 14.377 1.00 71.06 188 LEU A O 1
ATOM 1447 N N . ARG A 1 189 ? 9.939 -21.212 16.003 1.00 67.69 189 ARG A N 1
ATOM 1448 C CA . ARG A 1 189 ? 11.299 -21.774 16.052 1.00 67.69 189 ARG A CA 1
ATOM 1449 C C . ARG A 1 189 ? 11.360 -23.121 16.768 1.00 67.69 189 ARG A C 1
ATOM 1451 O O . ARG A 1 189 ? 12.206 -23.937 16.415 1.00 67.69 189 ARG A O 1
ATOM 1458 N N . LEU A 1 190 ? 10.486 -23.357 17.743 1.00 65.75 190 LEU A N 1
ATOM 1459 C CA . LEU A 1 190 ? 10.395 -24.625 18.467 1.00 65.75 190 LEU A CA 1
ATOM 1460 C C . LEU A 1 190 ? 9.602 -25.687 17.692 1.00 65.75 190 LEU A C 1
ATOM 1462 O O . LEU A 1 190 ? 9.952 -26.862 17.752 1.00 65.75 190 LEU A O 1
ATOM 1466 N N . THR A 1 191 ? 8.561 -25.287 16.960 1.00 65.75 191 THR A N 1
ATOM 1467 C CA . THR A 1 191 ? 7.614 -26.183 16.271 1.00 65.75 191 THR A CA 1
ATOM 1468 C C . THR A 1 191 ? 7.855 -26.295 14.766 1.00 65.75 191 THR A C 1
ATOM 1470 O O . THR A 1 191 ? 7.577 -27.339 14.182 1.00 65.75 191 THR A O 1
ATOM 1473 N N . GLY A 1 192 ? 8.427 -25.271 14.127 1.00 58.38 192 GLY A N 1
ATOM 1474 C CA . GLY A 1 192 ? 8.759 -25.273 12.699 1.00 58.38 192 GLY A CA 1
ATOM 1475 C C . GLY A 1 192 ? 9.651 -26.445 12.269 1.00 58.38 192 GLY A C 1
ATOM 1476 O O . GLY A 1 192 ? 9.335 -27.084 11.265 1.00 58.38 192 GLY A O 1
ATOM 1477 N N . PRO A 1 193 ? 10.704 -26.806 13.030 1.00 59.69 193 PRO A N 1
ATOM 1478 C CA . PRO A 1 193 ? 11.524 -27.979 12.728 1.00 59.69 193 PRO A CA 1
ATOM 1479 C C . PRO A 1 193 ? 10.766 -29.303 12.853 1.00 59.69 193 PRO A C 1
ATOM 1481 O O . PRO A 1 193 ? 10.975 -30.210 12.053 1.00 59.69 193 PRO A O 1
ATOM 1484 N N . LEU A 1 194 ? 9.850 -29.409 13.822 1.00 56.25 194 LEU A N 1
ATOM 1485 C CA . LEU A 1 194 ? 9.006 -30.594 13.999 1.00 56.25 194 LEU A CA 1
ATOM 1486 C C . LEU A 1 194 ? 8.048 -30.761 12.815 1.00 56.25 194 LEU A C 1
ATOM 1488 O O . LEU A 1 194 ? 7.889 -31.869 12.311 1.00 56.25 194 LEU A O 1
ATOM 1492 N N . TRP A 1 195 ? 7.459 -29.670 12.322 1.00 52.44 195 TRP A N 1
ATOM 1493 C CA . TRP A 1 195 ? 6.539 -29.712 11.183 1.00 52.44 195 TRP A CA 1
ATOM 1494 C C . TRP A 1 195 ? 7.256 -30.044 9.869 1.00 52.44 195 TRP A C 1
ATOM 1496 O O . TRP A 1 195 ? 6.800 -30.909 9.127 1.00 52.44 195 TRP A O 1
ATOM 1506 N N . LEU A 1 196 ? 8.422 -29.438 9.616 1.00 51.31 196 LEU A N 1
ATOM 1507 C CA . LEU A 1 196 ? 9.257 -29.759 8.453 1.00 51.31 196 LEU A CA 1
ATOM 1508 C C . LEU A 1 196 ? 9.726 -31.218 8.470 1.00 51.31 196 LEU A C 1
ATOM 1510 O O . LEU A 1 196 ? 9.596 -31.886 7.451 1.00 51.31 196 LEU A O 1
ATOM 1514 N N . ASN A 1 197 ? 10.166 -31.742 9.617 1.00 51.84 197 ASN A N 1
ATOM 1515 C CA . ASN A 1 197 ? 10.583 -33.143 9.737 1.00 51.84 197 ASN A CA 1
ATOM 1516 C C . ASN A 1 197 ? 9.418 -34.136 9.583 1.00 51.84 197 ASN A C 1
ATOM 1518 O O . ASN A 1 197 ? 9.621 -35.245 9.095 1.00 51.84 197 ASN A O 1
ATOM 1522 N N . THR A 1 198 ? 8.199 -33.744 9.966 1.00 52.56 198 THR A N 1
ATOM 1523 C CA . THR A 1 198 ? 7.008 -34.603 9.846 1.00 52.56 198 THR A CA 1
ATOM 1524 C C . THR A 1 198 ? 6.423 -34.583 8.431 1.00 52.56 198 THR A C 1
ATOM 1526 O O . THR A 1 198 ? 5.931 -35.603 7.960 1.00 52.56 198 THR A O 1
ATOM 1529 N N . VAL A 1 199 ? 6.481 -33.441 7.734 1.00 48.31 199 VAL A N 1
ATOM 1530 C CA . VAL A 1 199 ? 5.830 -33.257 6.425 1.00 48.31 199 VAL A CA 1
ATOM 1531 C C . VAL A 1 199 ? 6.731 -33.616 5.253 1.00 48.31 199 VAL A C 1
ATOM 1533 O O . VAL A 1 199 ? 6.233 -34.129 4.255 1.00 48.31 199 VAL A O 1
ATOM 1536 N N . THR A 1 200 ? 8.042 -33.390 5.336 1.00 48.19 200 THR A N 1
ATOM 1537 C CA . THR A 1 200 ? 8.909 -33.737 4.205 1.00 48.19 200 THR A CA 1
ATOM 1538 C C . THR A 1 200 ? 9.335 -35.197 4.232 1.00 48.19 200 THR A C 1
ATOM 1540 O O . THR A 1 200 ? 9.720 -35.706 3.185 1.00 48.19 200 THR A O 1
ATOM 1543 N N . GLY A 1 201 ? 9.303 -35.898 5.377 1.00 48.38 201 GLY A N 1
ATOM 1544 C CA . GLY A 1 201 ? 9.832 -37.270 5.482 1.00 48.38 201 GLY A CA 1
ATOM 1545 C C . GLY A 1 201 ? 11.252 -37.407 4.912 1.00 48.38 201 GLY A C 1
ATOM 1546 O O . GLY A 1 201 ? 11.698 -38.504 4.580 1.00 48.38 201 GLY A O 1
ATOM 1547 N N . THR A 1 202 ? 11.945 -36.280 4.723 1.00 46.25 202 THR A N 1
ATOM 1548 C CA . THR A 1 202 ? 13.182 -36.219 3.972 1.00 46.25 202 THR A CA 1
ATOM 1549 C C . THR A 1 202 ? 14.271 -36.031 4.996 1.00 46.25 202 THR A C 1
ATOM 1551 O O . THR A 1 202 ? 14.430 -34.971 5.598 1.00 46.25 202 THR A O 1
ATOM 1554 N N . LEU A 1 203 ? 15.003 -37.118 5.182 1.00 46.97 203 LEU A N 1
ATOM 1555 C CA . LEU A 1 203 ? 16.282 -37.222 5.853 1.00 46.97 203 LEU A CA 1
ATOM 1556 C C . LEU A 1 203 ? 17.308 -36.317 5.135 1.00 46.97 203 LEU A C 1
ATOM 1558 O O . LEU A 1 203 ? 18.227 -36.800 4.480 1.00 46.97 203 LEU A O 1
ATOM 1562 N N . ILE A 1 204 ? 17.125 -34.994 5.166 1.00 47.69 204 ILE A N 1
ATOM 1563 C CA . ILE A 1 204 ? 18.101 -34.059 4.614 1.00 47.69 204 ILE A CA 1
ATOM 1564 C C . ILE A 1 204 ? 19.103 -33.779 5.717 1.00 47.69 204 ILE A C 1
ATOM 1566 O O . ILE A 1 204 ? 18.824 -33.123 6.717 1.00 47.69 204 ILE A O 1
ATOM 1570 N N . ILE A 1 205 ? 20.297 -34.308 5.487 1.00 50.03 205 ILE A N 1
ATOM 1571 C CA . ILE A 1 205 ? 21.541 -34.054 6.199 1.00 50.03 205 ILE A CA 1
ATOM 1572 C C . ILE A 1 205 ? 21.911 -32.570 5.997 1.00 50.03 205 ILE A C 1
ATOM 1574 O O . ILE A 1 205 ? 22.873 -32.232 5.315 1.00 50.03 205 ILE A O 1
ATOM 1578 N N . THR A 1 206 ? 21.131 -31.634 6.535 1.00 47.03 206 THR A N 1
ATOM 1579 C CA . THR A 1 206 ? 21.559 -30.238 6.659 1.00 47.03 206 THR A CA 1
ATOM 1580 C C . THR A 1 206 ? 22.351 -30.122 7.945 1.00 47.03 206 THR A C 1
ATOM 1582 O O . THR A 1 206 ? 21.766 -30.065 9.021 1.00 47.03 206 THR A O 1
ATOM 1585 N N . SER A 1 207 ? 23.679 -30.131 7.792 1.00 56.56 207 SER A N 1
ATOM 1586 C CA . SER A 1 207 ? 24.734 -29.887 8.784 1.00 56.56 207 SER A CA 1
ATOM 1587 C C . SER A 1 207 ? 24.401 -30.321 10.217 1.00 56.56 207 SER A C 1
ATOM 1589 O O . SER A 1 207 ? 23.618 -29.679 10.916 1.00 56.56 207 SER A O 1
ATOM 1591 N N . SER A 1 208 ? 25.079 -31.357 10.707 1.00 57.41 208 SER A N 1
ATOM 1592 C CA . SER A 1 208 ? 24.943 -31.894 12.071 1.00 57.41 208 SER A CA 1
ATOM 1593 C C . SER A 1 208 ? 24.903 -30.814 13.168 1.00 57.41 208 SER A C 1
ATOM 1595 O O . SER A 1 208 ? 24.261 -30.995 14.194 1.00 57.41 208 SER A O 1
ATOM 1597 N N . VAL A 1 209 ? 25.514 -29.652 12.928 1.00 54.62 209 VAL A N 1
ATOM 1598 C CA . VAL A 1 209 ? 25.506 -28.484 13.815 1.00 54.62 209 VAL A CA 1
ATOM 1599 C C . VAL A 1 209 ? 24.121 -27.835 13.966 1.00 54.62 209 VAL A C 1
ATOM 1601 O O . VAL A 1 209 ? 23.729 -27.546 15.091 1.00 54.62 209 VAL A O 1
ATOM 1604 N N . GLN A 1 210 ? 23.338 -27.629 12.899 1.00 54.03 210 GLN A N 1
ATOM 1605 C CA . GLN A 1 210 ? 22.002 -27.017 13.022 1.00 54.03 210 GLN A CA 1
ATOM 1606 C C . GLN A 1 210 ? 21.008 -27.936 13.736 1.00 54.03 210 GLN A C 1
ATOM 1608 O O . GLN A 1 210 ? 20.227 -27.459 14.559 1.00 54.03 210 GLN A O 1
ATOM 1613 N N . HIS A 1 211 ? 21.070 -29.244 13.473 1.00 59.38 211 HIS A N 1
ATOM 1614 C CA . HIS A 1 211 ? 20.266 -30.229 14.199 1.00 59.38 211 HIS A CA 1
ATOM 1615 C C . HIS A 1 211 ? 20.650 -30.290 15.680 1.00 59.38 211 HIS A C 1
ATOM 1617 O O . HIS A 1 211 ? 19.769 -30.260 16.533 1.00 59.38 211 HIS A O 1
ATOM 1623 N N . VAL A 1 212 ? 21.946 -30.285 16.008 1.00 61.47 212 VAL A N 1
ATOM 1624 C CA . VAL A 1 212 ? 22.400 -30.233 17.406 1.00 61.47 212 VAL A CA 1
ATOM 1625 C C . VAL A 1 212 ? 21.961 -28.932 18.075 1.00 61.47 212 VAL A C 1
ATOM 1627 O O . VAL A 1 212 ? 21.440 -28.986 19.181 1.00 61.47 212 VAL A O 1
ATOM 1630 N N . ILE A 1 213 ? 22.080 -27.777 17.413 1.00 61.88 213 ILE A N 1
ATOM 1631 C CA . ILE A 1 213 ? 21.620 -26.493 17.966 1.00 61.88 213 ILE A CA 1
ATOM 1632 C C . ILE A 1 213 ? 20.110 -26.516 18.217 1.00 61.88 213 ILE A C 1
ATOM 1634 O O . ILE A 1 213 ? 19.679 -26.069 19.273 1.00 61.88 213 ILE A O 1
ATOM 1638 N N . GLN A 1 214 ? 19.299 -27.053 17.303 1.00 61.72 214 GLN A N 1
ATOM 1639 C CA . GLN A 1 214 ? 17.848 -27.133 17.499 1.00 61.72 214 GLN A CA 1
ATOM 1640 C C . GLN A 1 214 ? 17.453 -28.116 18.602 1.00 61.72 214 GLN A C 1
ATOM 1642 O O . GLN A 1 214 ? 16.590 -27.790 19.413 1.00 61.72 214 GLN A O 1
ATOM 1647 N N . ILE A 1 215 ? 18.111 -29.274 18.678 1.00 66.50 215 ILE A N 1
ATOM 1648 C CA . ILE A 1 215 ? 17.925 -30.252 19.754 1.00 66.50 215 ILE A CA 1
ATOM 1649 C C . ILE A 1 215 ? 18.290 -29.612 21.097 1.00 66.50 215 ILE A C 1
ATOM 1651 O O . ILE A 1 215 ? 17.479 -29.5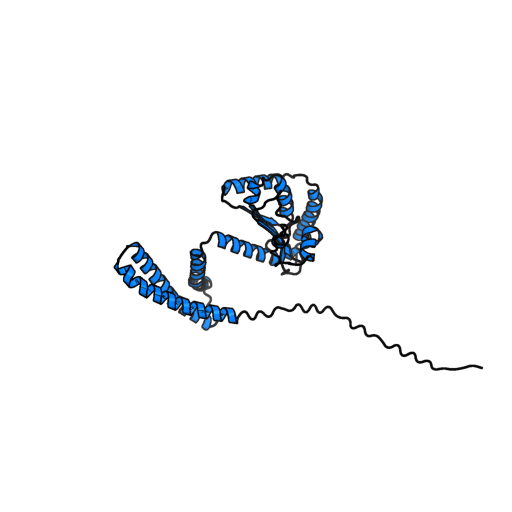97 22.018 1.00 66.50 215 ILE A O 1
ATOM 1655 N N . VAL A 1 216 ? 19.474 -29.008 21.196 1.00 67.69 216 VAL A N 1
ATOM 1656 C CA . VAL A 1 216 ? 19.958 -28.342 22.412 1.00 67.69 216 VAL A CA 1
ATOM 1657 C C . VAL A 1 216 ? 19.026 -27.202 22.814 1.00 67.69 216 VAL A C 1
ATOM 1659 O O . VAL A 1 216 ? 18.642 -27.116 23.977 1.00 67.69 216 VAL A O 1
ATOM 1662 N N . LEU A 1 217 ? 18.597 -26.367 21.866 1.00 65.38 217 LEU A N 1
ATOM 1663 C CA . LEU A 1 217 ? 17.682 -25.261 22.131 1.00 65.38 217 LEU A CA 1
ATOM 1664 C C . LEU A 1 217 ? 16.303 -25.764 22.582 1.00 65.38 217 LEU A C 1
ATOM 1666 O O . LEU A 1 217 ? 15.721 -25.181 23.490 1.00 65.38 217 LEU A O 1
ATOM 1670 N N . HIS A 1 218 ? 15.795 -26.858 22.008 1.00 67.69 218 HIS A N 1
ATOM 1671 C CA . HIS A 1 218 ? 14.535 -27.472 22.424 1.00 67.69 218 HIS A CA 1
ATOM 1672 C C . HIS A 1 218 ? 14.628 -28.025 23.851 1.00 67.69 218 HIS A C 1
ATOM 1674 O O . HIS A 1 218 ? 13.789 -27.698 24.690 1.00 67.69 218 HIS A O 1
ATOM 1680 N N . TYR A 1 219 ? 15.682 -28.784 24.163 1.00 70.56 219 TYR A N 1
ATOM 1681 C CA . TYR A 1 219 ? 15.899 -29.333 25.503 1.00 70.56 219 TYR A CA 1
ATOM 1682 C C . TYR A 1 219 ? 16.250 -28.268 26.554 1.00 70.56 219 TYR A C 1
ATOM 1684 O O . TYR A 1 219 ? 16.011 -28.501 27.734 1.00 70.56 219 TYR A O 1
ATOM 1692 N N . LEU A 1 220 ? 16.749 -27.093 26.158 1.00 70.94 220 LEU A N 1
ATOM 1693 C CA . LEU A 1 220 ? 16.943 -25.943 27.052 1.00 70.94 220 LEU A CA 1
ATOM 1694 C C . LEU A 1 220 ? 15.664 -25.120 27.247 1.00 70.94 220 LEU A C 1
ATOM 1696 O O . LEU A 1 220 ? 15.340 -24.749 28.372 1.00 70.94 220 LEU A O 1
ATOM 1700 N N . LEU A 1 221 ? 14.928 -24.815 26.175 1.00 68.06 221 LEU A N 1
ATOM 1701 C CA . LEU A 1 221 ? 13.779 -23.907 26.229 1.00 68.06 221 LEU A CA 1
ATOM 1702 C C . LEU A 1 221 ? 12.495 -24.589 26.707 1.00 68.06 221 LEU A C 1
ATOM 1704 O O . LEU A 1 221 ? 11.729 -23.965 27.439 1.00 68.06 221 LEU A O 1
ATOM 1708 N N . ALA A 1 222 ? 12.252 -25.854 26.351 1.00 66.81 222 ALA A N 1
ATOM 1709 C CA . ALA A 1 222 ? 11.067 -26.591 26.793 1.00 66.81 222 ALA A CA 1
ATOM 1710 C C . ALA A 1 222 ? 10.920 -26.653 28.330 1.00 66.81 222 ALA A C 1
ATOM 1712 O O . ALA A 1 222 ? 9.837 -26.320 28.821 1.00 66.81 222 ALA A O 1
ATOM 1713 N N . PRO A 1 223 ? 11.961 -26.989 29.123 1.00 70.31 223 PRO A N 1
ATOM 1714 C CA . PRO A 1 223 ? 11.846 -26.969 30.579 1.00 70.31 223 PRO A CA 1
ATOM 1715 C C . PRO A 1 223 ? 11.672 -25.551 31.133 1.00 70.31 223 PRO A C 1
ATOM 1717 O O . PRO A 1 223 ? 10.927 -25.378 32.091 1.00 70.31 223 PRO A O 1
ATOM 1720 N N . ILE A 1 224 ? 12.268 -24.524 30.516 1.00 72.69 224 ILE A N 1
ATOM 1721 C CA . ILE A 1 224 ? 12.062 -23.124 30.928 1.00 72.69 224 ILE A CA 1
ATOM 1722 C C . ILE A 1 224 ? 10.599 -22.717 30.734 1.00 72.69 224 ILE A C 1
ATOM 1724 O O . ILE A 1 224 ? 9.989 -22.159 31.643 1.00 72.69 224 ILE A O 1
ATOM 1728 N N . VAL A 1 225 ? 10.008 -23.028 29.578 1.00 68.56 225 VAL A N 1
ATOM 1729 C CA . VAL A 1 225 ? 8.594 -22.742 29.290 1.00 68.56 225 VAL A CA 1
ATOM 1730 C C . VAL A 1 225 ? 7.674 -23.517 30.233 1.00 68.56 225 VAL A C 1
ATOM 1732 O O . VAL A 1 225 ? 6.714 -22.946 30.751 1.00 68.56 225 VAL A O 1
ATOM 1735 N N . LEU A 1 226 ? 7.975 -24.790 30.505 1.00 71.25 226 LEU A N 1
ATOM 1736 C CA . LEU A 1 226 ? 7.220 -25.607 31.457 1.00 71.25 226 LEU A CA 1
ATOM 1737 C C . LEU A 1 226 ? 7.271 -25.004 32.868 1.00 71.25 226 LEU A C 1
ATOM 1739 O O . LEU A 1 226 ? 6.231 -24.851 33.505 1.00 71.25 226 LEU A O 1
ATOM 1743 N N . VAL A 1 227 ? 8.458 -24.601 33.330 1.00 74.06 227 VAL A N 1
ATOM 1744 C CA . VAL A 1 227 ? 8.649 -23.959 34.635 1.00 74.06 227 VAL A CA 1
ATOM 1745 C C . VAL A 1 227 ? 7.901 -22.630 34.697 1.00 74.06 227 VAL A C 1
ATOM 1747 O O . VAL A 1 227 ? 7.164 -22.407 35.650 1.00 74.06 227 VAL A O 1
ATOM 1750 N N . LEU A 1 228 ? 7.996 -21.776 33.675 1.00 71.56 228 LEU A N 1
ATOM 1751 C CA . LEU A 1 228 ? 7.247 -20.515 33.616 1.00 71.56 228 LEU A CA 1
ATOM 1752 C C . LEU A 1 228 ? 5.731 -20.737 33.646 1.00 71.56 228 LEU A C 1
ATOM 1754 O O . LEU A 1 228 ? 5.020 -19.991 34.315 1.00 71.56 228 LEU A O 1
ATOM 1758 N N . ARG A 1 229 ? 5.234 -21.780 32.972 1.00 70.25 229 ARG A N 1
ATOM 1759 C CA . ARG A 1 229 ? 3.815 -22.147 32.996 1.00 70.25 229 ARG A CA 1
ATOM 1760 C C . ARG A 1 229 ? 3.382 -22.596 34.389 1.00 70.25 229 ARG A C 1
ATOM 1762 O O . ARG A 1 229 ? 2.370 -22.109 34.871 1.00 70.25 229 ARG A O 1
ATOM 1769 N N . VAL A 1 230 ? 4.158 -23.455 35.050 1.00 72.25 230 VAL A N 1
ATOM 1770 C CA . VAL A 1 230 ? 3.891 -23.902 36.430 1.00 72.25 230 VAL A CA 1
ATOM 1771 C C . VAL A 1 230 ? 3.939 -22.726 37.412 1.00 72.25 230 VAL A C 1
ATOM 1773 O O . VAL A 1 230 ? 3.046 -22.590 38.244 1.00 72.25 230 VAL A O 1
ATOM 1776 N N . LEU A 1 231 ? 4.928 -21.837 37.284 1.00 65.94 231 LEU A N 1
ATOM 1777 C CA . LEU A 1 231 ? 5.046 -20.619 38.092 1.00 65.94 231 LEU A CA 1
ATOM 1778 C C . LEU A 1 231 ? 3.839 -19.694 37.899 1.00 65.94 231 LEU A C 1
ATOM 1780 O O . LEU A 1 231 ? 3.330 -19.147 38.872 1.00 65.94 231 LEU A O 1
ATOM 1784 N N . TYR A 1 232 ? 3.360 -19.539 36.662 1.00 72.56 232 TYR A N 1
ATOM 1785 C CA . TYR A 1 232 ? 2.171 -18.746 36.357 1.00 72.56 232 TYR A CA 1
ATOM 1786 C C . TYR A 1 232 ? 0.915 -19.316 37.027 1.00 72.56 232 TYR A C 1
ATOM 1788 O O . TYR A 1 232 ? 0.174 -18.563 37.658 1.00 72.56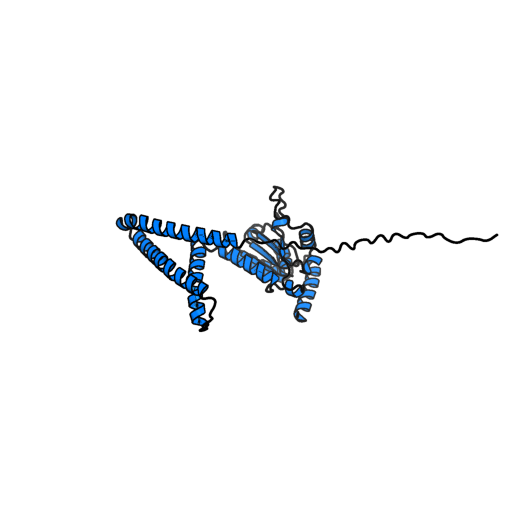 232 TYR A O 1
ATOM 1796 N N . THR A 1 233 ? 0.701 -20.634 36.956 1.00 71.31 233 THR A N 1
ATOM 1797 C CA . THR A 1 233 ? -0.432 -21.292 37.627 1.00 71.31 233 THR A CA 1
ATOM 1798 C C . THR A 1 233 ? -0.348 -21.130 39.148 1.00 71.31 233 THR A C 1
ATOM 1800 O O . THR A 1 233 ? -1.322 -20.736 39.782 1.00 71.31 233 THR A O 1
ATOM 1803 N N . LEU A 1 234 ? 0.840 -21.321 39.734 1.00 66.75 234 LEU A N 1
ATOM 1804 C CA . LEU A 1 234 ? 1.075 -21.162 41.176 1.00 66.75 234 LEU A CA 1
ATOM 1805 C C . LEU A 1 234 ? 0.904 -19.714 41.669 1.00 66.75 234 LEU A C 1
ATOM 1807 O O . LEU A 1 234 ? 0.501 -19.496 42.815 1.00 66.75 234 LEU A O 1
ATOM 1811 N N . LEU A 1 235 ? 1.216 -18.728 40.822 1.00 67.12 235 LEU A N 1
ATOM 1812 C CA . LEU A 1 235 ? 0.971 -17.307 41.083 1.00 67.12 235 LEU A CA 1
ATOM 1813 C C . LEU A 1 235 ? -0.523 -16.968 41.018 1.00 67.12 235 LEU A C 1
ATOM 1815 O O . LEU A 1 235 ? -0.990 -16.190 41.848 1.00 67.12 235 LEU A O 1
ATOM 1819 N N . GLN A 1 236 ? -1.276 -17.562 40.084 1.00 72.50 236 GLN A N 1
ATOM 1820 C CA . GLN A 1 236 ? -2.734 -17.398 40.027 1.00 72.50 236 GLN A CA 1
ATOM 1821 C C . GLN A 1 236 ? -3.439 -17.990 41.251 1.00 72.50 236 GLN A C 1
ATOM 1823 O O . GLN A 1 236 ? -4.401 -17.408 41.743 1.00 72.50 236 GLN A O 1
ATOM 1828 N N . GLU A 1 237 ? -2.928 -19.096 41.790 1.00 75.94 237 GLU A N 1
ATOM 1829 C CA . GLU A 1 237 ? -3.471 -19.738 42.993 1.00 75.94 237 GLU A CA 1
ATOM 1830 C C . GLU A 1 237 ? -3.106 -19.005 44.303 1.00 75.94 237 GLU A C 1
ATOM 1832 O O . GLU A 1 237 ? -3.503 -19.426 45.389 1.00 75.94 237 GLU A O 1
ATOM 1837 N N . GLY A 1 238 ? -2.369 -17.886 44.236 1.00 61.56 238 GLY A N 1
ATOM 1838 C CA . GLY A 1 238 ? -2.161 -16.976 45.370 1.00 61.56 238 GLY A CA 1
ATOM 1839 C C . GLY A 1 238 ? -1.342 -17.555 46.529 1.00 61.56 238 GLY A C 1
ATOM 1840 O O . GLY A 1 238 ? -1.372 -17.023 47.644 1.00 61.56 238 GLY A O 1
ATOM 1841 N N . SER A 1 239 ? -0.598 -18.643 46.310 1.00 66.31 239 SER A N 1
ATOM 1842 C CA . SER A 1 239 ? 0.129 -19.291 47.399 1.00 66.31 239 SER A CA 1
ATOM 1843 C C . SER A 1 239 ? 1.321 -18.434 47.856 1.00 66.31 239 SER A C 1
ATOM 1845 O O . SER A 1 239 ? 2.220 -18.080 47.093 1.00 66.31 239 SER A O 1
ATOM 1847 N N . ARG A 1 240 ? 1.380 -18.107 49.154 1.00 64.44 240 ARG A N 1
ATOM 1848 C CA . ARG A 1 240 ? 2.521 -17.379 49.755 1.00 64.44 240 ARG A CA 1
ATOM 1849 C C . ARG A 1 240 ? 3.851 -18.135 49.607 1.00 64.44 240 ARG A C 1
ATOM 1851 O O . ARG A 1 240 ? 4.916 -17.525 49.681 1.00 64.44 240 ARG A O 1
ATOM 1858 N N . LEU A 1 241 ? 3.785 -19.452 49.397 1.00 62.00 241 LEU A N 1
ATOM 1859 C CA . LEU A 1 241 ? 4.934 -20.304 49.098 1.00 62.00 241 LEU A CA 1
ATOM 1860 C C . LEU A 1 241 ? 5.463 -20.068 47.675 1.00 62.00 241 LEU A C 1
ATOM 1862 O O . LEU A 1 241 ? 6.680 -20.024 47.492 1.00 62.00 241 LEU A O 1
ATOM 1866 N N . ALA A 1 242 ? 4.577 -19.834 46.696 1.00 60.56 242 ALA A N 1
ATOM 1867 C CA . ALA A 1 242 ? 4.971 -19.502 45.332 1.00 60.56 242 ALA A CA 1
ATOM 1868 C C . ALA A 1 242 ? 5.844 -18.249 45.314 1.00 60.56 242 ALA A C 1
ATOM 1870 O O . ALA A 1 242 ? 6.940 -18.308 44.787 1.00 60.56 242 ALA A O 1
ATOM 1871 N N . LEU A 1 243 ? 5.475 -17.158 45.985 1.00 60.84 243 LEU A N 1
ATOM 1872 C CA . LEU A 1 243 ? 6.299 -15.936 46.002 1.00 60.84 243 LEU A CA 1
ATOM 1873 C C . LEU A 1 243 ? 7.740 -16.148 46.512 1.00 60.84 243 LEU A C 1
ATOM 1875 O O . LEU A 1 243 ? 8.663 -15.519 45.996 1.00 60.84 243 LEU A O 1
ATOM 1879 N N . LYS A 1 244 ? 7.957 -17.058 47.473 1.00 69.75 244 LYS A N 1
ATOM 1880 C CA . LYS A 1 244 ? 9.298 -17.351 48.016 1.00 69.75 244 LYS A CA 1
ATOM 1881 C C . LYS A 1 244 ? 10.138 -18.257 47.114 1.00 69.75 244 LYS A C 1
ATOM 1883 O O . LYS A 1 244 ? 11.352 -18.092 47.068 1.00 69.75 244 LYS A O 1
ATOM 1888 N N . VAL A 1 245 ? 9.511 -19.195 46.404 1.00 69.06 245 VAL A N 1
ATOM 1889 C CA . VAL A 1 245 ? 10.199 -20.156 45.518 1.00 69.06 245 VAL A CA 1
ATOM 1890 C C . VAL A 1 245 ? 10.323 -19.620 44.087 1.00 69.06 245 VAL A C 1
ATOM 1892 O O . VAL A 1 245 ? 11.339 -19.824 43.429 1.00 69.06 245 VAL A O 1
ATOM 1895 N N . CYS A 1 246 ? 9.324 -18.873 43.616 1.00 66.50 246 CYS A N 1
ATOM 1896 C CA . CYS A 1 246 ? 9.285 -18.285 42.280 1.00 66.50 246 CYS A CA 1
ATOM 1897 C C . CYS A 1 246 ? 10.394 -17.253 42.095 1.00 66.50 246 CYS A C 1
ATOM 1899 O O . CYS A 1 246 ? 11.002 -17.226 41.034 1.00 66.50 246 CYS A O 1
ATOM 1901 N N . GLY A 1 247 ? 10.684 -16.428 43.107 1.00 69.62 247 GLY A N 1
ATOM 1902 C CA . GLY A 1 247 ? 11.697 -15.371 43.004 1.00 69.62 247 GLY A CA 1
ATOM 1903 C C . GLY A 1 247 ? 13.070 -15.891 42.553 1.00 69.62 247 GLY A C 1
ATOM 1904 O O . GLY A 1 247 ? 13.553 -15.465 41.504 1.00 69.62 247 GLY A O 1
ATOM 1905 N N . PRO A 1 248 ? 13.680 -16.846 43.281 1.00 73.12 248 PRO A N 1
ATOM 1906 C CA . PRO A 1 248 ? 14.956 -17.445 42.895 1.00 73.12 248 PRO A CA 1
ATOM 1907 C C . PRO A 1 248 ? 14.914 -18.144 41.532 1.00 73.12 248 PRO A C 1
ATOM 1909 O O . PRO A 1 248 ? 15.826 -17.961 40.734 1.00 73.12 248 PRO A O 1
ATOM 1912 N N . VAL A 1 249 ? 13.845 -18.889 41.228 1.00 71.88 249 VAL A N 1
ATOM 1913 C CA . VAL A 1 249 ? 13.714 -19.623 39.956 1.00 71.88 249 VAL A CA 1
ATOM 1914 C C . VAL A 1 249 ? 13.585 -18.666 38.767 1.00 71.88 249 VAL A C 1
ATOM 1916 O O . VAL A 1 249 ? 14.258 -18.845 37.753 1.00 71.88 249 VAL A O 1
ATOM 1919 N N . ILE A 1 250 ? 12.773 -17.616 38.896 1.00 71.81 250 ILE A N 1
ATOM 1920 C CA . ILE A 1 250 ? 12.631 -16.560 37.887 1.00 71.81 250 ILE A CA 1
ATOM 1921 C C . ILE A 1 250 ? 13.966 -15.841 37.694 1.00 71.81 250 ILE A C 1
ATOM 1923 O O . ILE A 1 250 ? 14.355 -15.595 36.556 1.00 71.81 250 ILE A O 1
ATOM 1927 N N . LEU A 1 251 ? 14.693 -15.547 38.776 1.00 70.06 251 LEU A N 1
ATOM 1928 C CA . LEU A 1 251 ? 16.008 -14.915 38.699 1.00 70.06 251 LEU A CA 1
ATOM 1929 C C . LEU A 1 251 ? 17.022 -15.813 37.975 1.00 70.06 251 LEU A C 1
ATOM 1931 O O . LEU A 1 251 ? 17.737 -15.331 37.100 1.00 70.06 251 LEU A O 1
ATOM 1935 N N . SER A 1 252 ? 17.051 -17.116 38.265 1.00 71.00 252 SER A N 1
ATOM 1936 C CA . SER A 1 252 ? 17.914 -18.077 37.568 1.00 71.00 252 SER A CA 1
ATOM 1937 C C . SER A 1 252 ? 17.581 -18.181 36.077 1.00 71.00 252 SER A C 1
ATOM 1939 O O . SER A 1 252 ? 18.489 -18.166 35.246 1.00 71.00 252 SER A O 1
ATOM 1941 N N . ILE A 1 253 ? 16.292 -18.216 35.720 1.00 75.00 253 ILE A N 1
ATOM 1942 C CA . ILE A 1 253 ? 15.841 -18.204 34.321 1.00 75.00 253 ILE A CA 1
ATOM 1943 C C . ILE A 1 253 ? 16.229 -16.889 33.638 1.00 75.00 253 ILE A C 1
ATOM 1945 O O . ILE A 1 253 ? 16.720 -16.907 32.512 1.00 75.00 253 ILE A O 1
ATOM 1949 N N . ALA A 1 254 ? 16.055 -15.750 34.309 1.00 70.06 254 ALA A N 1
ATOM 1950 C CA . ALA A 1 254 ? 16.399 -14.438 33.769 1.00 70.06 254 ALA A CA 1
ATOM 1951 C C . ALA A 1 254 ? 17.908 -14.291 33.522 1.00 70.06 254 ALA A C 1
ATOM 1953 O O . ALA A 1 254 ? 18.306 -13.774 32.480 1.00 70.06 254 ALA A O 1
ATOM 1954 N N . VAL A 1 255 ? 18.753 -14.784 34.435 1.00 71.06 255 VAL A N 1
ATOM 1955 C CA . VAL A 1 255 ? 20.216 -14.800 34.268 1.00 71.06 255 VAL A CA 1
ATOM 1956 C C . VAL A 1 255 ? 20.622 -15.685 33.089 1.00 71.06 255 VAL A C 1
ATOM 1958 O O . VAL A 1 255 ? 21.439 -15.269 32.268 1.00 71.06 255 VAL A O 1
ATOM 1961 N N . LEU A 1 256 ? 20.017 -16.869 32.957 1.00 75.69 256 LEU A N 1
ATOM 1962 C CA . LEU A 1 256 ? 20.279 -17.776 31.840 1.00 75.69 256 LEU A CA 1
ATOM 1963 C C . LEU A 1 256 ? 19.850 -17.159 30.499 1.00 75.69 256 LEU A C 1
ATOM 1965 O O . LEU A 1 256 ? 20.618 -17.169 29.539 1.00 75.69 256 LEU A O 1
ATOM 1969 N N . LEU A 1 257 ? 18.656 -16.563 30.441 1.00 75.56 257 LEU A N 1
ATOM 1970 C CA . LEU A 1 257 ? 18.159 -15.862 29.255 1.00 75.56 257 LEU A CA 1
ATOM 1971 C C . LEU A 1 257 ? 19.046 -14.671 28.886 1.00 75.56 257 LEU A C 1
ATOM 1973 O O . LEU A 1 257 ? 19.312 -14.470 27.704 1.00 75.56 257 LEU A O 1
ATOM 1977 N N . LYS A 1 258 ? 19.537 -13.909 29.872 1.00 74.19 258 LYS A N 1
ATOM 1978 C CA . LYS A 1 258 ? 20.475 -12.803 29.642 1.00 74.19 258 LYS A CA 1
ATOM 1979 C C . LYS A 1 258 ? 21.766 -13.298 28.993 1.00 74.19 258 LYS A C 1
ATOM 1981 O O . LYS A 1 258 ? 22.191 -12.714 28.004 1.00 74.19 258 LYS A O 1
ATOM 1986 N N . ALA A 1 259 ? 22.352 -14.379 29.506 1.00 71.62 259 ALA A N 1
ATOM 1987 C CA . ALA A 1 259 ? 23.578 -14.952 28.950 1.00 71.62 259 ALA A CA 1
ATOM 1988 C C . ALA A 1 259 ? 23.384 -15.426 27.498 1.00 71.62 259 ALA A C 1
ATOM 1990 O O . ALA A 1 259 ? 24.186 -15.099 26.626 1.00 71.62 259 ALA A O 1
ATOM 1991 N N . VAL A 1 260 ? 22.274 -16.120 27.216 1.00 72.56 260 VAL A N 1
ATOM 1992 C CA . VAL A 1 260 ? 21.928 -16.558 25.853 1.00 72.56 260 VAL A CA 1
ATOM 1993 C C . VAL A 1 260 ? 21.709 -15.364 24.922 1.00 72.56 260 VAL A C 1
ATOM 1995 O O . VAL A 1 260 ? 22.173 -15.378 23.784 1.00 72.56 260 VAL A O 1
ATOM 1998 N N . LEU A 1 261 ? 21.023 -14.318 25.391 1.00 70.50 261 LEU A N 1
ATOM 1999 C CA . LEU A 1 261 ? 20.753 -13.121 24.598 1.00 70.50 261 LEU A CA 1
ATOM 2000 C C . LEU A 1 261 ? 22.042 -12.355 24.272 1.00 70.50 261 LEU A C 1
ATOM 2002 O O . LEU A 1 261 ? 22.212 -11.922 23.137 1.00 70.50 261 LEU A O 1
ATOM 2006 N N . GLU A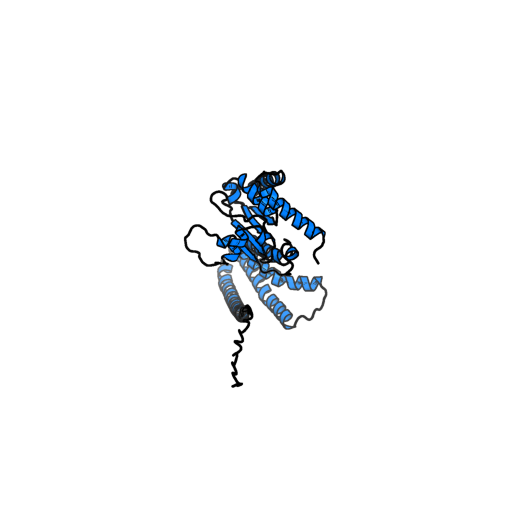 1 262 ? 22.959 -12.218 25.232 1.00 69.88 262 GLU A N 1
ATOM 2007 C CA . GLU A 1 262 ? 24.262 -11.578 25.017 1.00 69.88 262 GLU A CA 1
ATOM 2008 C C . GLU A 1 262 ? 25.095 -12.309 23.957 1.00 69.88 262 GLU A C 1
ATOM 2010 O O . GLU A 1 262 ? 25.666 -11.663 23.077 1.00 69.88 262 GLU A O 1
ATOM 2015 N N . ASP A 1 263 ? 25.126 -13.641 23.982 1.00 65.44 263 ASP A N 1
ATOM 2016 C CA . ASP A 1 263 ? 25.835 -14.422 22.963 1.00 65.44 263 ASP A CA 1
ATOM 2017 C C . ASP A 1 263 ? 25.160 -14.343 21.588 1.00 65.44 263 ASP A C 1
ATOM 2019 O O . ASP A 1 263 ? 25.842 -14.263 20.562 1.00 65.44 263 ASP A O 1
ATOM 2023 N N . LEU A 1 264 ? 23.828 -14.276 21.545 1.00 59.06 264 LEU A N 1
ATOM 2024 C CA . LEU A 1 264 ? 23.081 -14.113 20.299 1.00 59.06 264 LEU A CA 1
ATOM 2025 C C . LEU A 1 264 ? 23.311 -12.722 19.689 1.00 59.06 264 LEU A C 1
ATOM 2027 O O . LEU A 1 264 ? 23.557 -12.618 18.489 1.00 59.06 264 LEU A O 1
ATOM 2031 N N . ILE A 1 265 ? 23.340 -11.670 20.515 1.00 66.81 265 ILE A N 1
ATOM 2032 C CA . ILE A 1 265 ? 23.706 -10.305 20.105 1.00 66.81 265 ILE A CA 1
ATOM 2033 C C . ILE A 1 265 ? 25.144 -10.270 19.576 1.00 66.81 265 ILE A C 1
ATOM 2035 O O . ILE A 1 265 ? 25.388 -9.709 18.510 1.00 66.81 265 ILE A O 1
ATOM 2039 N N . ARG A 1 266 ? 26.105 -10.910 20.257 1.00 65.38 266 ARG A N 1
ATOM 2040 C CA . ARG A 1 266 ? 27.491 -11.014 19.759 1.00 65.38 266 ARG A CA 1
ATOM 2041 C C . ARG A 1 266 ? 27.569 -11.731 18.412 1.00 65.38 266 ARG A C 1
ATOM 2043 O O . ARG A 1 266 ? 28.375 -11.340 17.573 1.00 65.38 266 ARG A O 1
ATOM 2050 N N . SER A 1 267 ? 26.761 -12.770 18.201 1.00 56.66 267 SER A N 1
ATOM 2051 C CA . SER A 1 267 ? 26.707 -13.503 16.932 1.00 56.66 267 SER A CA 1
ATOM 2052 C C . SER A 1 267 ? 26.123 -12.657 15.799 1.00 56.66 267 SER A C 1
ATOM 2054 O O . SER A 1 267 ? 26.663 -12.681 14.697 1.00 56.66 267 SER A O 1
ATOM 2056 N N . VAL A 1 268 ? 25.052 -11.902 16.065 1.00 54.03 268 VAL A N 1
ATOM 2057 C CA . VAL A 1 268 ? 24.422 -11.004 15.081 1.00 54.03 268 VAL A CA 1
ATOM 2058 C C . VAL A 1 268 ? 25.362 -9.851 14.729 1.00 54.03 268 VAL A C 1
ATOM 2060 O O . VAL A 1 268 ? 25.619 -9.614 13.554 1.00 54.03 268 VAL A O 1
ATOM 2063 N N . ASN A 1 269 ? 25.992 -9.223 15.724 1.00 60.22 269 ASN A N 1
ATOM 2064 C CA . ASN A 1 269 ? 26.934 -8.123 15.496 1.00 60.22 269 ASN A CA 1
ATOM 2065 C C . ASN A 1 269 ? 28.197 -8.562 14.733 1.00 60.22 269 ASN A C 1
ATOM 2067 O O . ASN A 1 269 ? 28.822 -7.749 14.060 1.00 60.22 269 ASN A O 1
ATOM 2071 N N . LYS A 1 270 ? 28.579 -9.846 14.796 1.00 54.47 270 LYS A N 1
ATOM 2072 C CA . LYS A 1 270 ? 29.656 -10.401 13.957 1.00 54.47 270 LYS A CA 1
ATOM 2073 C C . LYS A 1 270 ? 29.235 -10.628 12.498 1.00 54.47 270 LYS A C 1
ATOM 2075 O O . LYS A 1 270 ? 30.114 -10.721 11.647 1.00 54.47 270 LYS A O 1
ATOM 2080 N N . GLN A 1 271 ? 27.936 -10.713 12.200 1.00 45.78 271 GLN A N 1
ATOM 2081 C CA . GLN A 1 271 ? 27.415 -10.810 10.830 1.00 45.78 271 GLN A CA 1
ATOM 2082 C C . GLN A 1 271 ? 27.170 -9.441 10.173 1.00 45.78 271 GLN A C 1
ATOM 2084 O O . GLN 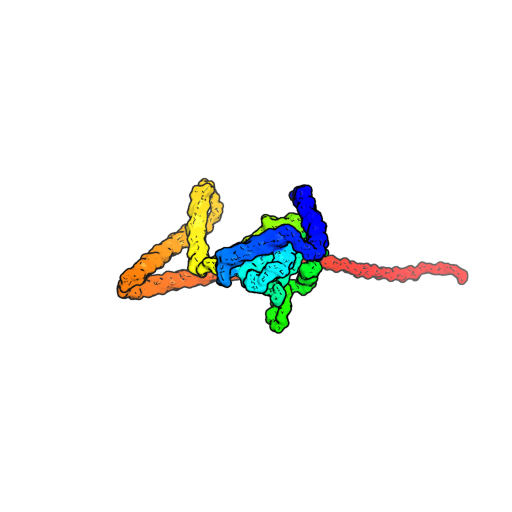A 1 271 ? 27.008 -9.384 8.958 1.00 45.78 271 GLN A O 1
ATOM 2089 N N . GLU A 1 272 ? 27.213 -8.342 10.930 1.00 39.59 272 GLU A N 1
ATOM 2090 C CA . GLU A 1 272 ? 27.020 -6.974 10.424 1.00 39.59 272 GLU A CA 1
ATOM 2091 C C . GLU A 1 272 ? 28.322 -6.262 10.007 1.00 39.59 272 GLU A C 1
ATOM 2093 O O . GLU A 1 272 ? 28.414 -5.038 10.052 1.00 39.59 272 GLU A O 1
ATOM 2098 N N . GLN A 1 273 ? 29.322 -6.983 9.487 1.00 37.59 273 GLN A N 1
ATOM 2099 C CA . GLN A 1 273 ? 30.214 -6.352 8.504 1.00 37.59 273 GLN A CA 1
ATOM 2100 C C . GLN A 1 273 ? 29.516 -6.350 7.143 1.00 37.59 273 GLN A C 1
ATOM 2102 O O . GLN A 1 273 ? 29.905 -7.037 6.201 1.00 37.59 273 GLN A O 1
ATOM 2107 N N . TYR A 1 274 ? 28.449 -5.555 7.056 1.00 38.84 274 TYR A N 1
ATOM 2108 C CA . TYR A 1 274 ? 27.928 -5.093 5.783 1.00 38.84 274 TYR A CA 1
ATOM 2109 C C . TYR A 1 274 ? 28.996 -4.184 5.175 1.00 38.84 274 TYR A C 1
ATOM 2111 O O . TYR A 1 274 ? 29.167 -3.041 5.601 1.00 38.84 274 TYR A O 1
ATOM 2119 N N . GLN A 1 275 ? 29.751 -4.697 4.204 1.00 35.12 275 GLN A N 1
ATOM 2120 C CA . GLN A 1 275 ? 30.447 -3.807 3.291 1.00 35.12 275 GLN A CA 1
ATOM 2121 C C . GLN A 1 275 ? 29.382 -3.210 2.377 1.00 35.12 275 GLN A C 1
ATOM 2123 O O . GLN A 1 275 ? 28.723 -3.972 1.661 1.00 35.12 275 GLN A O 1
ATOM 2128 N N . PRO A 1 276 ? 29.159 -1.884 2.399 1.00 38.12 276 PRO A N 1
ATOM 2129 C CA . PRO A 1 276 ? 28.340 -1.280 1.371 1.00 38.12 276 PRO A CA 1
ATOM 2130 C C . PRO A 1 276 ? 28.947 -1.682 0.033 1.00 38.12 276 PRO A C 1
ATOM 2132 O O . PRO A 1 276 ? 30.151 -1.529 -0.185 1.00 38.12 276 PRO A O 1
ATOM 2135 N N . VAL A 1 277 ? 28.112 -2.214 -0.860 1.00 45.12 277 VAL A N 1
ATOM 2136 C CA . VAL A 1 277 ? 28.455 -2.238 -2.275 1.00 45.12 277 VAL A CA 1
ATOM 2137 C C . VAL A 1 277 ? 28.621 -0.773 -2.638 1.00 45.12 277 VAL A C 1
ATOM 2139 O O . VAL A 1 277 ? 27.641 -0.054 -2.836 1.00 45.12 277 VAL A O 1
ATOM 2142 N N . HIS A 1 278 ? 29.864 -0.299 -2.642 1.00 39.69 278 HIS A N 1
ATOM 2143 C CA . HIS A 1 278 ? 30.199 0.884 -3.396 1.00 39.69 278 HIS A CA 1
ATOM 2144 C C . HIS A 1 278 ? 29.718 0.557 -4.805 1.00 39.69 278 HIS A C 1
ATOM 2146 O O . HIS A 1 278 ? 30.272 -0.330 -5.456 1.00 39.69 278 HIS A O 1
ATOM 2152 N N . LEU A 1 279 ? 28.636 1.208 -5.245 1.00 46.19 279 LEU A N 1
ATOM 2153 C CA . LEU A 1 279 ? 28.415 1.382 -6.666 1.00 46.19 279 LEU A CA 1
ATOM 2154 C C . LEU A 1 279 ? 29.679 2.095 -7.144 1.00 46.19 279 LEU A C 1
ATOM 2156 O O . LEU A 1 279 ? 29.777 3.319 -7.091 1.00 46.19 279 LEU A O 1
ATOM 2160 N N . ALA A 1 280 ? 30.662 1.314 -7.582 1.00 41.44 280 ALA A N 1
ATOM 2161 C CA . ALA A 1 280 ? 31.536 1.720 -8.651 1.00 41.44 280 ALA A CA 1
ATOM 2162 C C . ALA A 1 280 ? 30.602 1.914 -9.847 1.00 41.44 280 ALA A C 1
ATOM 2164 O O . ALA A 1 280 ? 30.418 1.038 -10.687 1.00 41.44 280 ALA A O 1
ATOM 2165 N N . LEU A 1 281 ? 29.923 3.064 -9.860 1.00 45.59 281 LEU A N 1
ATOM 2166 C CA . LEU A 1 281 ? 29.645 3.761 -11.092 1.00 45.59 281 LEU A CA 1
ATOM 2167 C C . LEU A 1 281 ? 31.027 4.004 -11.681 1.00 45.59 281 LEU A C 1
ATOM 2169 O O . LEU A 1 281 ? 31.656 5.028 -11.432 1.00 45.59 281 LEU A O 1
ATOM 2173 N N . ASP A 1 282 ? 31.504 3.000 -12.409 1.00 46.12 282 ASP A N 1
ATOM 2174 C CA . ASP A 1 282 ? 32.526 3.128 -13.426 1.00 46.12 282 ASP A CA 1
ATOM 2175 C C . ASP A 1 282 ? 31.877 3.986 -14.525 1.00 46.12 282 ASP A C 1
ATOM 2177 O O . ASP A 1 282 ? 31.470 3.529 -15.592 1.00 46.12 282 ASP A O 1
ATOM 2181 N N . LEU A 1 283 ? 31.633 5.258 -14.186 1.00 46.50 283 LEU A N 1
ATOM 2182 C CA . LEU A 1 283 ? 31.519 6.319 -15.158 1.00 46.50 283 LEU A CA 1
ATOM 2183 C C . LEU A 1 283 ? 32.889 6.313 -15.798 1.00 46.50 283 LEU A C 1
ATOM 2185 O O . LEU A 1 283 ? 33.838 6.825 -15.210 1.00 46.50 283 LEU A O 1
ATOM 2189 N N . GLY A 1 284 ? 32.984 5.643 -16.945 1.00 44.25 284 GLY A N 1
ATOM 2190 C CA . GLY A 1 284 ? 34.157 5.683 -17.785 1.00 44.25 284 GLY A CA 1
ATOM 2191 C C . GLY A 1 284 ? 34.556 7.138 -17.965 1.00 44.25 284 GLY A C 1
ATOM 2192 O O . GLY A 1 284 ? 33.975 7.862 -18.773 1.00 44.25 284 GLY A O 1
ATOM 2193 N N . GLU A 1 285 ? 35.552 7.567 -17.195 1.00 45.31 285 GLU A N 1
ATOM 2194 C CA . GLU A 1 285 ? 36.447 8.622 -17.608 1.00 45.31 285 GLU A CA 1
ATOM 2195 C C . GLU A 1 285 ? 37.112 8.077 -18.868 1.00 45.31 285 GLU A C 1
ATOM 2197 O O . GLU A 1 285 ? 38.136 7.392 -18.827 1.00 45.31 285 GLU A O 1
ATOM 2202 N N . GLU A 1 286 ? 36.492 8.350 -20.017 1.00 49.22 286 GLU A N 1
ATOM 2203 C CA . GLU A 1 286 ? 37.212 8.420 -21.271 1.00 49.22 286 GLU A CA 1
ATOM 2204 C C . GLU A 1 286 ? 38.338 9.425 -21.054 1.00 49.22 286 GLU A C 1
ATOM 2206 O O . GLU A 1 286 ? 38.183 10.643 -21.156 1.00 49.22 286 GLU A O 1
ATOM 2211 N N . SER A 1 287 ? 39.494 8.878 -20.688 1.00 45.66 287 SER A N 1
ATOM 2212 C CA . SER A 1 287 ? 40.748 9.587 -20.628 1.00 45.66 287 SER A CA 1
ATOM 2213 C C . SER A 1 287 ? 40.931 10.268 -21.978 1.00 45.66 287 SER A C 1
ATOM 2215 O O . SER A 1 287 ? 41.210 9.618 -22.992 1.00 45.66 287 SER A O 1
ATOM 2217 N N . GLY A 1 288 ? 40.765 11.586 -21.989 1.00 45.03 288 GLY A N 1
ATOM 2218 C CA . GLY A 1 288 ? 41.160 12.432 -23.094 1.00 45.03 288 GLY A CA 1
ATOM 2219 C C . GLY A 1 288 ? 42.654 12.250 -23.329 1.00 45.03 288 GLY A C 1
ATOM 2220 O O . GLY A 1 288 ? 43.484 12.940 -22.736 1.00 45.03 288 GLY A O 1
ATOM 2221 N N . LYS A 1 289 ? 43.013 11.328 -24.226 1.00 52.19 289 LYS A N 1
ATOM 2222 C CA . LYS A 1 289 ? 44.326 11.295 -24.862 1.00 52.19 289 LYS A CA 1
ATOM 2223 C C . LYS A 1 289 ? 44.441 12.561 -25.704 1.00 52.19 289 LYS A C 1
ATOM 2225 O O . LYS A 1 289 ? 44.119 12.576 -26.888 1.00 52.19 289 LYS A O 1
ATOM 2230 N N . LYS A 1 290 ? 44.937 13.636 -25.086 1.00 48.78 290 LYS A N 1
ATOM 2231 C CA . LYS A 1 290 ? 45.554 14.761 -25.791 1.00 48.78 290 LYS A CA 1
ATOM 2232 C C . LYS A 1 290 ? 46.740 14.214 -26.583 1.00 48.78 290 LYS A C 1
ATOM 2234 O O . LYS A 1 290 ? 47.855 14.100 -26.074 1.00 48.78 290 LYS A O 1
ATOM 2239 N N . GLY A 1 291 ? 46.480 13.855 -27.836 1.00 46.41 291 GLY A N 1
ATOM 2240 C CA . GLY A 1 291 ? 47.508 13.654 -28.841 1.00 46.41 291 GLY A CA 1
ATOM 2241 C C . GLY A 1 291 ? 48.298 14.948 -28.995 1.00 46.41 291 GLY A C 1
ATOM 2242 O O . GLY A 1 291 ? 47.771 15.966 -29.437 1.00 46.41 291 GLY A O 1
ATOM 2243 N N . LYS A 1 292 ? 49.573 14.911 -28.604 1.00 46.69 292 LYS A N 1
ATOM 2244 C CA . LYS A 1 292 ? 50.565 15.911 -28.996 1.00 46.69 292 LYS A CA 1
ATOM 2245 C C . LYS A 1 292 ? 50.740 15.821 -30.513 1.00 46.69 292 LYS A C 1
ATOM 2247 O O . LYS A 1 292 ? 51.474 14.962 -30.997 1.00 46.69 292 LYS A O 1
ATOM 2252 N N . ALA A 1 293 ? 50.085 16.711 -31.253 1.00 46.16 293 ALA A N 1
ATOM 2253 C CA . ALA A 1 293 ? 50.455 17.004 -32.629 1.00 46.16 293 ALA A CA 1
ATOM 2254 C C . ALA A 1 293 ? 51.832 17.684 -32.610 1.00 46.16 293 ALA A C 1
ATOM 2256 O O . ALA A 1 293 ? 51.977 18.862 -32.289 1.00 46.16 293 ALA A O 1
ATOM 2257 N N . LYS A 1 294 ? 52.868 16.889 -32.876 1.00 47.28 294 LYS A N 1
ATOM 2258 C CA . LYS A 1 294 ? 54.230 17.349 -33.122 1.00 47.28 294 LYS A CA 1
ATOM 2259 C C . LYS A 1 294 ? 54.251 17.881 -34.556 1.00 47.28 294 LYS A C 1
ATOM 2261 O O . LYS A 1 294 ? 54.321 17.099 -35.497 1.00 47.28 294 LYS A O 1
ATOM 2266 N N . LEU A 1 295 ? 54.127 19.199 -34.712 1.00 45.03 295 LEU A N 1
ATOM 2267 C CA . LEU A 1 295 ? 54.344 19.880 -35.987 1.00 45.03 295 LEU A CA 1
ATOM 2268 C C . LEU A 1 295 ? 55.834 19.725 -36.344 1.00 45.03 295 LEU A C 1
ATOM 2270 O O . LEU A 1 295 ? 56.695 20.391 -35.773 1.00 45.03 295 LEU A O 1
ATOM 2274 N N . GLN A 1 296 ? 56.150 18.777 -37.226 1.00 44.59 296 GLN A N 1
ATOM 2275 C CA . GLN A 1 296 ? 57.427 18.728 -37.931 1.00 44.59 296 GLN A CA 1
ATOM 2276 C C . GLN A 1 296 ? 57.295 19.597 -39.180 1.00 44.59 296 GLN A C 1
ATOM 2278 O O . GLN A 1 296 ? 56.687 19.195 -40.166 1.00 44.59 296 GLN A O 1
ATOM 2283 N N . THR A 1 297 ? 57.869 20.793 -39.133 1.00 43.78 297 THR A N 1
ATOM 2284 C CA . THR A 1 297 ? 58.206 21.574 -40.324 1.00 43.78 297 THR A CA 1
ATOM 2285 C C . THR A 1 297 ? 59.605 21.163 -40.780 1.00 43.78 297 THR A C 1
ATOM 2287 O O . THR A 1 297 ? 60.596 21.501 -40.132 1.00 43.78 297 THR A O 1
ATOM 2290 N N . GLN A 1 298 ? 59.681 20.421 -41.883 1.00 44.12 298 GLN A N 1
ATOM 2291 C CA . GLN A 1 298 ? 60.881 20.267 -42.705 1.00 44.12 298 GLN A CA 1
ATOM 2292 C C . GLN A 1 298 ? 60.502 20.398 -44.185 1.00 44.12 298 GLN A C 1
ATOM 2294 O O . GLN A 1 298 ? 59.514 19.814 -44.618 1.00 44.12 298 GLN A O 1
ATOM 2299 N N . GLY A 1 299 ? 61.350 21.119 -44.925 1.00 41.44 299 GLY A N 1
ATOM 2300 C CA . GLY A 1 299 ? 61.351 21.253 -46.386 1.00 41.44 299 GLY A CA 1
ATOM 2301 C C . GLY A 1 299 ? 60.639 22.527 -46.854 1.00 41.44 299 GLY A C 1
ATOM 2302 O O . GLY A 1 299 ? 59.457 22.681 -46.597 1.00 41.44 299 GLY A O 1
ATOM 2303 N N . GLY A 1 300 ? 61.260 23.514 -47.498 1.00 40.19 300 GLY A N 1
ATOM 2304 C CA . GLY A 1 300 ? 62.548 23.562 -48.189 1.00 40.19 300 GLY A CA 1
ATOM 2305 C C . GLY A 1 300 ? 62.322 23.967 -49.648 1.00 40.19 300 GLY A C 1
ATOM 2306 O O . GLY A 1 300 ? 61.832 23.139 -50.403 1.00 40.19 300 GLY A O 1
ATOM 2307 N N . GLY A 1 301 ? 62.722 25.198 -50.006 1.00 36.81 301 GLY A N 1
ATOM 2308 C CA . GLY A 1 301 ? 62.920 25.710 -51.380 1.00 36.81 301 GLY A CA 1
ATOM 2309 C C . GLY A 1 301 ? 61.660 25.889 -52.248 1.00 36.81 301 GLY A C 1
ATOM 2310 O O . GLY A 1 301 ? 60.655 25.243 -51.966 1.00 36.81 301 GLY A O 1
ATOM 2311 N N . PRO A 1 302 ? 61.685 26.725 -53.311 1.00 56.19 302 PRO A N 1
ATOM 2312 C CA . PRO A 1 302 ? 62.868 27.092 -54.102 1.00 56.19 302 PRO A CA 1
ATOM 2313 C C . PRO A 1 302 ? 63.054 28.608 -54.374 1.00 56.19 302 PRO A C 1
ATOM 2315 O O . PRO A 1 302 ? 62.194 29.416 -54.036 1.00 56.19 302 PRO A O 1
ATOM 2318 N N . GLU A 1 303 ? 64.174 28.885 -55.058 1.00 40.72 303 GLU A N 1
ATOM 2319 C CA . GLU A 1 303 ? 64.652 30.134 -55.701 1.00 40.72 303 GLU A CA 1
ATOM 2320 C C . GLU A 1 303 ? 65.405 31.162 -54.841 1.00 40.72 303 GLU A C 1
ATOM 2322 O O . GLU A 1 303 ? 64.827 31.772 -53.916 1.00 40.72 303 GLU A O 1
#

pLDDT: mean 74.7, std 19.15, range [35.12, 98.44]

Secondary structure (DSSP, 8-state):
---HHHHHHHHHHHHHHHHHTT-PPPHHHHHHHHHHHHHHHHH-TT--EEEEEEEHHHHHHHHHTTTS-HHHHTTEEEEEEEESS-----SSS--SEEEEEEETT-GGGGT-HHHHHHHHT---TT---S-S--GGGSEEEE--SSS-HHHHH-TTSHHHHHHHHHHHHHHHHHHS-HHHHHHHHHHHHHHHHHHHHHHH-------HHHHHHHHHHHHHHHHHHHHHHHHHHHHHTT-HHHHHHHHHHHHHHHHHHHHHHHHHHHHHHHH--------------------------------

Radius of gyration: 29.88 Å; chains: 1; bounding box: 84×67×106 Å